Protein AF-A0A956D798-F1 (afdb_monomer)

Foldseek 3Di:
DQLPDAAPPPQADPVRHGDPPHLLQVAPLFWFQWQDPFAAPDPVQTRHHLHPDGWRSRNIGRCQVVQVVVCVVVVHDDDHTPDPQQVDFDWAKAWDDDPPDIAIETEFAAAEDPVLLQVLLVLAPDHSVRYHYHYNGRHYQFYQDALVRQGNGDDRRRRHGHHRCVNVVRSVVSRVNNVVNPDPDDDDCVVPPDPPDPDDPPPPD

Mean predicted aligned error: 6.75 Å

Sequence (205 aa):
MDGTTFADNVVYDEDGQIASPIDEFNAPYGAALCGEDGNALFPRSQIAGTWNQDHAYASCSRVESAADILGELIVLPFEPMPSCATTRTVVSALRLGLGEEDFVFVALPGEVNTTIADLVRAGSPLPYGQTVVLGYAQGHVGYLLTVEDWLAKGYEPSINVWGPLEGERIAEQALEVARLAVTDEREDGEVGGSDRYVPRELDDS

Solvent-accessible surface area (backbone atoms only — not comparable to full-atom values): 11312 Å² total; per-residue (Å²): 105,83,59,70,64,61,22,86,83,62,65,52,44,98,87,70,45,76,31,80,82,61,43,58,68,32,38,66,49,21,30,25,55,16,15,46,84,43,49,19,89,46,77,88,14,43,42,54,61,27,64,87,39,96,50,26,49,11,4,18,18,27,37,60,52,43,43,56,55,46,21,69,74,71,73,45,91,66,73,72,61,56,38,73,76,76,79,52,85,45,64,43,43,46,58,47,77,62,88,95,44,68,31,40,39,37,28,36,30,17,48,65,36,70,68,42,47,49,50,48,23,72,66,40,90,48,59,55,94,32,41,44,73,37,52,64,27,88,39,73,55,38,47,27,35,38,49,66,56,29,56,67,31,43,72,60,37,22,54,22,44,72,53,44,61,44,28,48,55,51,46,53,53,24,42,54,43,35,51,52,41,68,46,91,66,81,76,60,64,81,77,72,46,72,89,77,75,82,75,73,81,76,76,94,122

Secondary structure (DSSP, 8-state):
--S-SPP-S--B-TTSSBPSS--TT--TT-EES-SSSSS-SSGGGBPTT-TT-SSGGGS-EEHHHHHHHHHHHHT-PPPSSSPHHHH----EEEEEEETTEEEEEEE-SSEE-HHHHHHHHHHSSS-GGGEEEESS-S---SEE--HHHHHT-SSGGGG-SS-TTHHHHHHHHHHHHHHHHTSS----TTTSS------------

pLDDT: mean 88.96, std 11.96, range [45.59, 98.5]

Radius of gyration: 19.47 Å; Cα contacts (8 Å, |Δi|>4): 409; chains: 1; bounding box: 45×44×55 Å

Nearest PDB structures (foldseek):
  4wgk-assembly1_A  TM=7.319E-01  e=1.342E-03  Homo sapiens
  2zws-assembly1_A  TM=7.421E-01  e=2.534E-03  Pseudomonas aeruginosa
  4wgk-assembly2_B  TM=7.314E-01  e=4.784E-03  Homo sapiens
  6iqq-assembly1_D  TM=4.413E-01  e=7.136E+00  Escherichia coli K-12

Structure (mmCIF, N/CA/C/O backbone):
data_AF-A0A956D798-F1
#
_entry.id   AF-A0A956D798-F1
#
loop_
_atom_site.group_PDB
_atom_site.id
_atom_site.type_symbol
_atom_site.label_atom_id
_atom_site.label_alt_id
_atom_site.label_comp_id
_atom_site.label_asym_id
_atom_site.label_entity_id
_atom_site.label_seq_id
_atom_site.pdbx_PDB_ins_code
_atom_site.Cartn_x
_atom_site.Cartn_y
_atom_site.Cartn_z
_atom_site.occupancy
_atom_site.B_iso_or_equiv
_atom_site.auth_seq_id
_a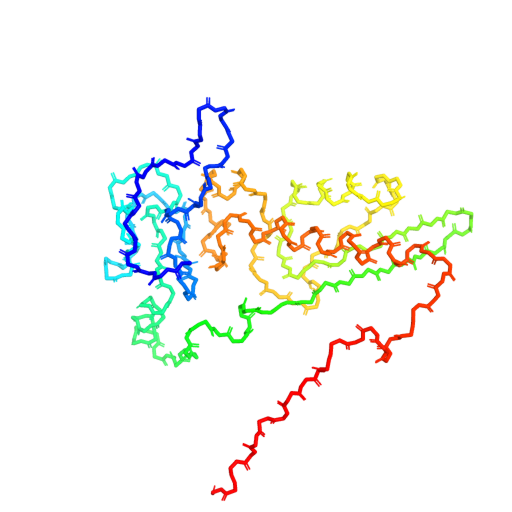tom_site.auth_comp_id
_atom_site.auth_asym_id
_atom_site.auth_atom_id
_atom_site.pdbx_PDB_model_num
ATOM 1 N N . MET A 1 1 ? -0.219 -12.065 -12.598 1.00 77.31 1 MET A N 1
ATOM 2 C CA . MET A 1 1 ? 0.984 -11.502 -13.238 1.00 77.31 1 MET A CA 1
ATOM 3 C C . MET A 1 1 ? 1.786 -12.656 -13.804 1.00 77.31 1 MET A C 1
ATOM 5 O O . MET A 1 1 ? 2.052 -13.601 -13.071 1.00 77.31 1 MET A O 1
ATOM 9 N N . ASP A 1 2 ? 2.080 -12.632 -15.097 1.00 84.62 2 ASP A N 1
ATOM 10 C CA . ASP A 1 2 ? 2.874 -13.653 -15.799 1.00 84.62 2 ASP A CA 1
ATOM 11 C C . ASP A 1 2 ? 4.296 -13.154 -16.133 1.00 84.62 2 ASP A C 1
ATOM 13 O O . ASP A 1 2 ? 5.143 -13.937 -16.554 1.00 84.62 2 ASP A O 1
ATOM 17 N N . GLY A 1 3 ? 4.568 -11.856 -15.939 1.00 83.06 3 GLY A N 1
ATOM 18 C CA . GLY A 1 3 ? 5.835 -11.204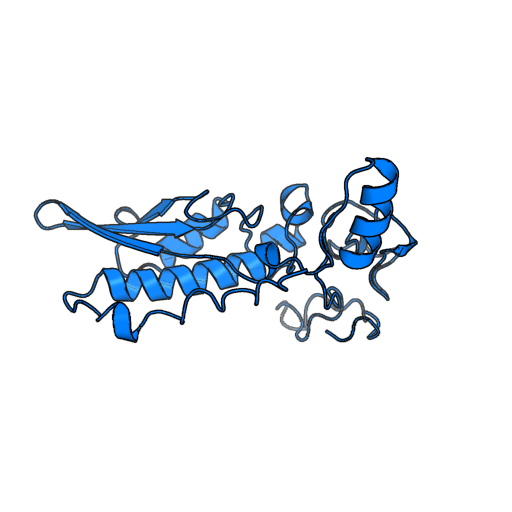 -16.279 1.00 83.06 3 GLY A CA 1
ATOM 19 C C . GLY A 1 3 ? 6.089 -11.037 -17.781 1.00 83.06 3 GLY A C 1
ATOM 20 O O . GLY A 1 3 ? 7.180 -10.610 -18.163 1.00 83.06 3 GLY A O 1
ATOM 21 N N . THR A 1 4 ? 5.119 -11.392 -18.631 1.00 82.00 4 THR A N 1
ATOM 22 C CA . THR A 1 4 ? 5.231 -11.375 -20.099 1.00 82.00 4 THR A CA 1
ATOM 23 C C . THR A 1 4 ? 4.136 -10.582 -20.801 1.00 82.00 4 THR A C 1
ATOM 25 O O . THR A 1 4 ? 4.363 -10.103 -21.911 1.00 82.00 4 THR A O 1
ATOM 28 N N . THR A 1 5 ? 2.967 -10.433 -20.175 1.00 89.50 5 THR A N 1
ATOM 29 C CA . THR A 1 5 ? 1.912 -9.515 -20.611 1.00 89.50 5 THR A CA 1
ATOM 30 C C . THR A 1 5 ? 2.471 -8.097 -20.677 1.00 89.50 5 THR A C 1
ATOM 32 O O . THR A 1 5 ? 3.204 -7.658 -19.788 1.00 89.50 5 THR A O 1
ATOM 35 N N . PHE A 1 6 ? 2.165 -7.435 -21.784 1.00 93.31 6 PHE A N 1
ATOM 36 C CA . PHE A 1 6 ? 2.667 -6.120 -22.133 1.00 93.31 6 PHE A CA 1
ATOM 37 C C . PHE A 1 6 ? 1.666 -5.061 -21.689 1.00 93.31 6 PHE A C 1
ATOM 39 O O . PHE A 1 6 ? 0.494 -5.219 -22.015 1.00 93.31 6 PHE A O 1
ATOM 46 N N . ALA A 1 7 ? 2.134 -4.018 -21.005 1.00 93.06 7 ALA A N 1
ATOM 47 C CA . ALA A 1 7 ? 1.266 -2.955 -20.514 1.00 93.06 7 ALA A CA 1
ATOM 48 C C . ALA A 1 7 ? 0.555 -2.206 -21.653 1.00 93.06 7 ALA A C 1
ATOM 50 O O . ALA A 1 7 ? 1.186 -1.851 -22.660 1.00 93.06 7 ALA A O 1
ATOM 51 N N . ASP A 1 8 ? -0.741 -1.948 -21.495 1.00 91.50 8 ASP A N 1
ATOM 52 C CA . ASP A 1 8 ? -1.557 -1.228 -22.477 1.00 91.50 8 ASP A CA 1
ATOM 53 C C . ASP A 1 8 ? -1.568 0.30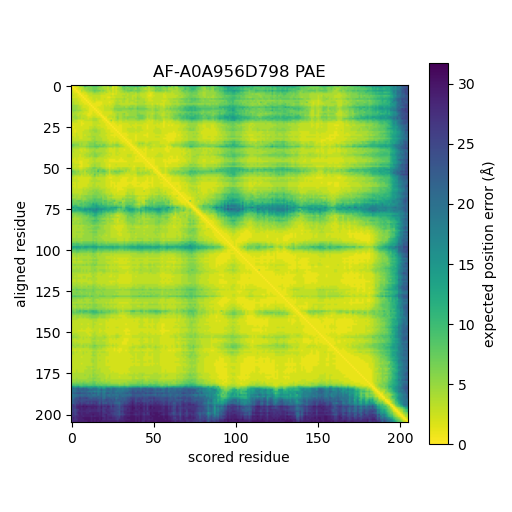2 -22.269 1.00 91.50 8 ASP A C 1
ATOM 55 O O . ASP A 1 8 ? -1.911 1.047 -23.195 1.00 91.50 8 ASP A O 1
ATOM 59 N N . ASN A 1 9 ? -1.026 0.768 -21.138 1.00 88.88 9 ASN A N 1
ATOM 60 C CA . ASN A 1 9 ? -0.956 2.164 -20.681 1.00 88.88 9 ASN A CA 1
ATOM 61 C C . ASN A 1 9 ? -2.310 2.744 -20.248 1.00 88.88 9 ASN A C 1
ATOM 63 O O . ASN A 1 9 ? -2.502 3.967 -20.277 1.00 88.88 9 ASN A O 1
ATOM 67 N N . VAL A 1 10 ? -3.254 1.891 -19.869 1.00 90.44 10 VAL A N 1
ATOM 68 C CA . VAL A 1 10 ? -4.545 2.262 -19.305 1.00 90.44 10 VAL A CA 1
ATOM 69 C C . VAL A 1 10 ? -4.493 2.104 -17.785 1.00 90.44 10 VAL A C 1
ATOM 71 O O . VAL A 1 10 ? -4.918 1.108 -17.221 1.00 90.44 10 VAL A O 1
ATOM 74 N N . VAL A 1 11 ? -4.058 3.162 -17.095 1.00 89.12 11 VAL A N 1
ATOM 75 C CA . VAL A 1 11 ? -4.034 3.187 -15.618 1.00 89.12 11 VAL A CA 1
ATOM 76 C C . VAL A 1 11 ? -5.426 3.420 -15.020 1.00 89.12 11 VAL A C 1
ATOM 78 O O . VAL A 1 11 ? -5.739 2.905 -13.947 1.00 89.12 11 VAL A O 1
ATOM 81 N N . TYR A 1 12 ? -6.260 4.204 -15.708 1.00 90.69 12 TYR A N 1
ATOM 82 C CA . TYR A 1 12 ? -7.616 4.539 -15.279 1.00 90.69 12 TYR A CA 1
ATOM 83 C C . TYR A 1 12 ? -8.634 4.154 -16.352 1.00 90.69 12 TYR A C 1
ATOM 85 O O . TYR A 1 12 ? -8.380 4.347 -17.544 1.00 90.69 12 TYR A O 1
ATOM 93 N N . ASP A 1 13 ? -9.787 3.642 -15.928 1.00 90.75 13 ASP A N 1
ATOM 94 C CA . ASP A 1 13 ? -10.916 3.344 -16.806 1.00 90.75 13 ASP A CA 1
ATOM 95 C C . ASP A 1 13 ? -11.723 4.604 -17.188 1.00 90.75 13 ASP A C 1
ATOM 97 O O . ASP A 1 13 ? -11.401 5.733 -16.807 1.00 90.75 13 ASP A O 1
ATOM 101 N N . GLU A 1 14 ? -12.785 4.420 -17.980 1.00 92.88 14 GLU A N 1
ATOM 102 C CA . GLU A 1 14 ? -13.644 5.518 -18.451 1.00 92.88 14 GLU A CA 1
ATOM 103 C C . GLU A 1 14 ? -14.382 6.251 -17.311 1.00 92.88 14 GLU A C 1
ATOM 105 O O . GLU A 1 14 ? -14.764 7.412 -17.479 1.00 92.88 14 GLU A O 1
ATOM 110 N N . ASP A 1 15 ? -14.543 5.603 -16.153 1.00 92.69 15 ASP A N 1
ATOM 111 C CA . ASP A 1 15 ? -15.185 6.147 -14.953 1.00 92.69 15 ASP A CA 1
ATOM 112 C C . ASP A 1 15 ? -14.170 6.810 -13.994 1.00 92.69 15 ASP A C 1
ATOM 114 O O . ASP A 1 15 ? -14.545 7.343 -12.942 1.00 92.69 15 ASP A O 1
ATOM 118 N N . GLY A 1 16 ? -12.882 6.817 -14.354 1.00 87.38 16 GLY A N 1
ATOM 119 C CA . GLY A 1 16 ? -11.792 7.387 -13.563 1.00 87.38 16 GLY A CA 1
ATOM 120 C C . GLY A 1 16 ? -11.366 6.521 -12.376 1.00 87.38 16 GLY A C 1
ATOM 121 O O . GLY A 1 16 ? -10.695 7.026 -11.476 1.00 87.38 16 GLY A O 1
ATOM 122 N N . GLN A 1 17 ? -11.763 5.248 -12.341 1.00 87.50 17 GLN A N 1
ATOM 123 C CA . GLN A 1 17 ? -11.271 4.271 -11.371 1.00 87.50 17 GLN A CA 1
ATOM 124 C C . GLN A 1 17 ? -9.996 3.609 -11.889 1.00 87.50 17 GLN A C 1
ATOM 126 O O . GLN A 1 17 ? -9.704 3.656 -13.080 1.00 87.50 17 GLN A O 1
ATOM 131 N N . ILE A 1 18 ? -9.220 2.991 -10.998 1.00 85.94 18 ILE A N 1
ATOM 132 C CA . ILE A 1 18 ? -8.030 2.230 -11.396 1.00 85.94 18 ILE A CA 1
ATOM 133 C C . ILE A 1 18 ? -8.468 1.065 -12.285 1.00 85.94 18 ILE A C 1
ATOM 135 O O . ILE A 1 18 ? -9.322 0.264 -11.891 1.00 85.94 18 ILE A O 1
ATOM 139 N N . ALA A 1 19 ? -7.867 0.961 -13.467 1.00 88.00 19 ALA A N 1
ATOM 140 C CA . ALA A 1 19 ? -8.162 -0.117 -14.394 1.00 88.00 19 ALA A CA 1
ATOM 141 C C . ALA A 1 19 ? -7.764 -1.473 -1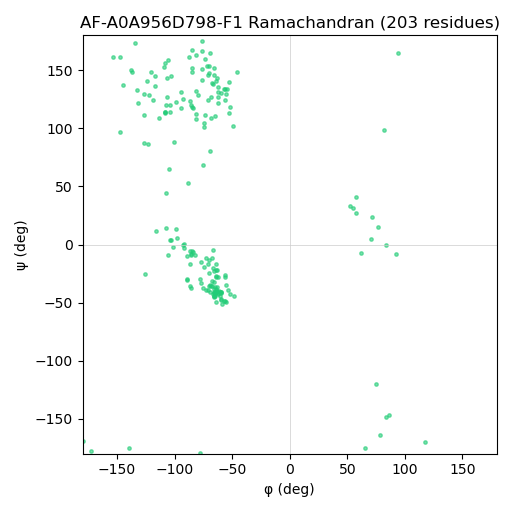3.792 1.00 88.00 19 ALA A C 1
ATOM 143 O O . ALA A 1 19 ? -6.742 -1.614 -13.119 1.00 88.00 19 ALA A O 1
ATOM 144 N N . SER A 1 20 ? -8.591 -2.493 -14.023 1.00 83.25 20 SER A N 1
ATOM 145 C CA . SER A 1 20 ? -8.344 -3.847 -13.531 1.00 83.25 20 SER A CA 1
ATOM 146 C C . SER A 1 20 ? -8.545 -4.875 -14.647 1.00 83.25 20 SER A C 1
ATOM 148 O O . SER A 1 20 ? -9.579 -4.839 -15.322 1.00 83.25 20 SER A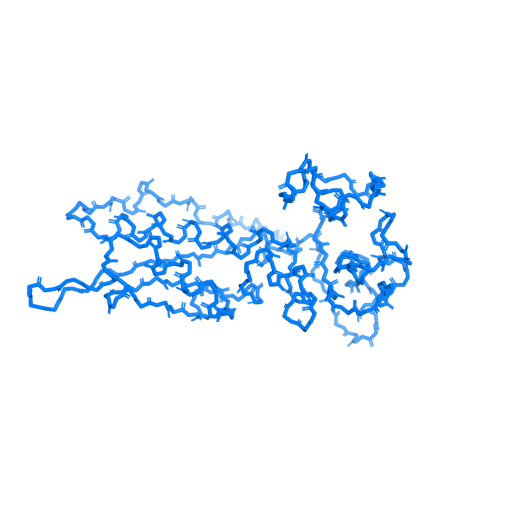 O 1
ATOM 150 N N . PRO A 1 21 ? -7.613 -5.832 -14.826 1.00 84.81 21 PRO A N 1
ATOM 151 C CA . PRO A 1 21 ? -6.356 -5.985 -14.082 1.00 84.81 21 PRO A CA 1
ATOM 152 C C . PRO A 1 21 ? -5.326 -4.893 -14.425 1.00 84.81 21 PRO A C 1
ATOM 154 O O . PRO A 1 21 ? -5.240 -4.490 -15.575 1.00 84.81 21 PRO A O 1
ATOM 157 N N . ILE A 1 22 ? -4.522 -4.473 -13.438 1.00 88.19 22 ILE A N 1
ATOM 158 C CA . ILE A 1 22 ? -3.414 -3.518 -13.631 1.00 88.19 22 ILE A CA 1
ATOM 159 C C . ILE A 1 22 ? -2.267 -4.248 -14.336 1.00 88.19 22 ILE A C 1
ATOM 161 O O . ILE A 1 22 ? -1.533 -5.020 -13.703 1.00 88.19 22 ILE A O 1
ATOM 165 N N . ASP A 1 23 ? -2.123 -4.054 -15.643 1.00 89.88 23 ASP A N 1
ATOM 166 C CA . ASP A 1 23 ? -1.069 -4.698 -16.426 1.00 89.88 23 ASP A CA 1
ATOM 167 C C . ASP A 1 23 ? 0.252 -3.903 -16.410 1.00 89.88 23 ASP A C 1
ATOM 169 O O . ASP A 1 23 ? 1.325 -4.487 -16.602 1.00 89.88 23 ASP A O 1
ATOM 173 N N . GLU A 1 24 ? 0.216 -2.625 -16.020 1.00 92.62 24 GLU A N 1
ATOM 174 C CA . GLU A 1 24 ? 1.394 -1.775 -15.827 1.00 92.62 24 GLU A CA 1
ATOM 175 C C . GLU A 1 24 ? 2.279 -2.246 -14.670 1.00 92.62 24 GLU A C 1
ATOM 177 O O . GLU A 1 24 ? 3.481 -1.975 -14.648 1.00 92.62 24 GLU A O 1
ATOM 182 N N . PHE A 1 25 ? 1.713 -2.998 -13.723 1.00 93.81 25 PHE A N 1
ATOM 183 C CA . PHE A 1 25 ? 2.450 -3.664 -12.651 1.00 93.81 25 PHE A CA 1
ATOM 184 C C . PHE A 1 25 ? 2.517 -5.179 -12.875 1.00 93.81 25 PHE A C 1
ATOM 186 O O . PHE A 1 25 ? 2.321 -5.970 -11.955 1.00 93.81 25 PHE A O 1
ATOM 193 N N . ASN A 1 26 ? 2.800 -5.636 -14.097 1.00 93.12 26 ASN A N 1
ATOM 194 C CA . ASN A 1 26 ? 2.991 -7.062 -14.369 1.00 93.12 26 ASN A CA 1
ATOM 195 C C . ASN A 1 26 ? 4.353 -7.591 -13.862 1.00 93.12 26 ASN A C 1
ATOM 197 O O . ASN A 1 26 ? 5.239 -7.955 -14.640 1.00 93.12 26 ASN A O 1
ATOM 201 N N . ALA A 1 27 ? 4.517 -7.644 -12.540 1.00 93.75 27 ALA A N 1
ATOM 202 C CA . ALA A 1 27 ? 5.751 -8.013 -11.855 1.00 93.75 27 ALA A CA 1
ATOM 203 C C . ALA A 1 27 ? 5.520 -9.214 -10.909 1.00 93.75 27 ALA A C 1
ATOM 205 O O . ALA A 1 27 ? 5.248 -9.028 -9.724 1.00 93.75 27 ALA A O 1
ATOM 206 N N . PRO A 1 28 ? 5.622 -10.470 -11.394 1.00 91.81 28 PRO A N 1
ATOM 207 C CA . PRO A 1 28 ? 5.260 -11.659 -10.608 1.00 91.81 28 PRO A CA 1
ATOM 208 C C . PRO A 1 28 ? 6.124 -11.883 -9.358 1.00 91.81 28 PRO A C 1
ATOM 210 O O . PRO A 1 28 ? 5.684 -12.553 -8.428 1.00 91.81 28 PRO A O 1
ATOM 213 N N . TYR A 1 29 ? 7.333 -11.321 -9.333 1.00 93.25 29 TYR A N 1
ATOM 214 C CA . TYR A 1 29 ? 8.263 -11.384 -8.203 1.00 93.25 29 TYR A CA 1
ATOM 215 C C . TYR A 1 29 ? 8.309 -10.066 -7.405 1.00 93.25 29 TYR A C 1
ATOM 217 O O . TYR A 1 29 ? 9.090 -9.958 -6.461 1.00 93.25 29 TYR A O 1
ATOM 225 N N . GLY A 1 30 ? 7.472 -9.089 -7.771 1.00 94.12 30 GLY A N 1
ATOM 226 C CA . GLY A 1 30 ? 7.489 -7.720 -7.263 1.00 94.12 30 GLY A CA 1
ATOM 227 C C . GLY A 1 30 ? 8.307 -6.757 -8.129 1.00 94.12 30 GLY A C 1
ATOM 228 O O . GLY A 1 30 ? 9.111 -7.152 -8.981 1.00 94.12 30 GLY A O 1
ATOM 229 N N . ALA A 1 31 ? 8.108 -5.466 -7.908 1.00 95.06 31 ALA A N 1
ATOM 230 C CA . ALA A 1 31 ? 8.896 -4.394 -8.508 1.00 95.06 31 ALA A CA 1
ATOM 231 C C . ALA A 1 31 ? 9.205 -3.334 -7.450 1.00 95.06 31 ALA A C 1
ATOM 233 O O . ALA A 1 31 ? 8.428 -3.146 -6.529 1.00 95.06 31 ALA A O 1
ATOM 234 N N . ALA A 1 32 ? 10.350 -2.671 -7.573 1.00 93.94 32 ALA A N 1
ATOM 235 C CA . ALA A 1 32 ? 10.804 -1.612 -6.677 1.00 93.94 32 ALA A CA 1
ATOM 236 C C . ALA A 1 32 ? 11.462 -0.495 -7.496 1.00 93.94 32 ALA A C 1
ATOM 238 O O . ALA A 1 32 ? 11.487 -0.552 -8.726 1.00 93.94 32 ALA A O 1
ATOM 239 N N . LEU A 1 33 ? 12.019 0.514 -6.830 1.00 94.31 33 LEU A N 1
ATOM 240 C CA . LEU A 1 33 ? 12.605 1.705 -7.456 1.00 94.31 33 LEU A CA 1
ATOM 241 C C . LEU A 1 33 ? 11.596 2.461 -8.343 1.00 94.31 33 LEU A C 1
ATOM 243 O O . LEU A 1 33 ? 11.975 3.113 -9.309 1.00 94.31 33 LEU A O 1
ATOM 247 N N . CYS A 1 34 ? 10.310 2.330 -8.018 1.00 95.25 34 CYS A N 1
ATOM 248 C CA . CYS A 1 34 ? 9.200 3.032 -8.649 1.00 95.25 34 CYS A CA 1
ATOM 249 C C . CYS A 1 34 ? 9.120 4.495 -8.186 1.00 95.25 34 CYS A C 1
ATOM 251 O O . CYS A 1 34 ? 9.712 4.869 -7.177 1.00 95.25 34 CYS A O 1
ATOM 253 N N . GLY A 1 35 ? 8.326 5.305 -8.888 1.00 92.31 35 GLY A N 1
ATOM 254 C CA . GLY A 1 35 ? 8.005 6.674 -8.469 1.00 92.31 35 GLY A CA 1
ATOM 255 C C . GLY A 1 35 ? 9.031 7.740 -8.849 1.00 92.31 35 GLY A C 1
ATOM 256 O O . GLY A 1 35 ? 8.798 8.916 -8.595 1.00 92.31 35 GLY A O 1
ATOM 257 N N . GLU A 1 36 ? 10.120 7.374 -9.515 1.00 91.69 36 GLU A N 1
ATOM 258 C CA . GLU A 1 36 ? 10.980 8.342 -10.201 1.00 91.69 36 GLU A CA 1
ATOM 259 C C . GLU A 1 36 ? 10.397 8.714 -11.573 1.00 91.69 36 GLU A C 1
ATOM 261 O O . GLU A 1 36 ? 9.550 8.001 -12.127 1.00 91.69 36 GLU A O 1
ATOM 266 N N . ASP A 1 37 ? 10.868 9.821 -12.145 1.00 90.56 37 ASP A N 1
ATOM 267 C CA . ASP A 1 37 ? 10.527 10.192 -13.516 1.00 90.56 37 ASP A CA 1
ATOM 268 C C . ASP A 1 37 ? 11.303 9.357 -14.543 1.00 90.56 37 ASP A C 1
ATOM 270 O O . ASP A 1 37 ? 12.501 9.097 -14.414 1.00 90.56 37 ASP A O 1
ATOM 274 N N . GLY A 1 38 ? 10.624 9.004 -15.635 1.00 90.88 38 GLY A N 1
ATOM 275 C CA . GLY A 1 38 ? 11.223 8.278 -16.748 1.00 90.88 38 GLY A CA 1
ATOM 276 C C . GLY A 1 38 ? 11.276 6.765 -16.537 1.00 90.88 38 GLY A C 1
ATOM 277 O O . GLY A 1 38 ? 10.376 6.170 -15.955 1.00 90.88 38 GLY A O 1
ATOM 278 N N . ASN A 1 39 ? 12.305 6.140 -17.109 1.00 94.81 39 ASN A N 1
ATOM 279 C CA . ASN A 1 39 ? 12.433 4.684 -17.192 1.00 94.81 39 ASN A CA 1
ATOM 280 C C . ASN A 1 39 ? 13.062 4.081 -15.933 1.00 94.81 39 ASN A C 1
ATOM 282 O O . ASN A 1 39 ? 13.674 4.779 -15.125 1.00 94.81 39 ASN A O 1
ATOM 286 N N . ALA A 1 40 ? 12.978 2.758 -15.822 1.00 94.44 40 ALA A N 1
ATOM 287 C CA . ALA A 1 40 ? 13.626 1.992 -14.772 1.00 94.44 40 ALA A CA 1
ATOM 288 C C . ALA A 1 40 ? 15.126 2.297 -14.669 1.00 94.44 40 ALA A C 1
ATOM 290 O O . ALA A 1 40 ? 15.829 2.390 -15.682 1.00 94.44 40 ALA A O 1
ATOM 291 N N . LEU A 1 41 ? 15.627 2.374 -13.429 1.00 92.62 41 LEU A N 1
ATOM 292 C CA . LEU A 1 41 ? 17.039 2.650 -13.138 1.00 92.62 41 LEU A CA 1
ATOM 293 C C . LEU A 1 41 ? 17.975 1.684 -13.876 1.00 92.62 41 LEU A C 1
ATOM 295 O O . LEU A 1 41 ? 19.018 2.089 -14.396 1.00 92.62 41 LEU A O 1
ATOM 299 N N . PHE A 1 42 ? 17.589 0.408 -13.953 1.00 92.62 42 PHE A N 1
ATOM 300 C CA . PHE A 1 42 ? 18.282 -0.587 -14.757 1.00 92.62 42 PHE A CA 1
ATOM 301 C C . PHE A 1 42 ? 17.424 -0.956 -15.974 1.00 92.62 42 PHE A C 1
ATOM 303 O O . PHE A 1 42 ? 16.402 -1.621 -15.825 1.00 92.62 42 PHE A O 1
ATOM 310 N N . PRO A 1 43 ? 17.850 -0.635 -17.211 1.00 92.44 43 PRO A N 1
ATOM 311 C CA . PRO A 1 43 ? 17.053 -0.930 -18.405 1.00 92.44 43 PRO A CA 1
ATOM 312 C C . PRO A 1 43 ? 16.676 -2.411 -18.576 1.00 92.44 43 PRO A C 1
ATOM 314 O O . PRO A 1 43 ? 15.671 -2.727 -19.203 1.00 92.44 43 PRO A O 1
ATOM 317 N N . ARG A 1 44 ? 17.471 -3.335 -18.017 1.00 92.25 44 ARG A N 1
ATOM 318 C CA . ARG A 1 44 ? 17.183 -4.780 -18.043 1.00 92.25 44 ARG A CA 1
ATOM 319 C C . ARG A 1 44 ? 16.066 -5.210 -17.088 1.00 92.25 44 ARG A C 1
ATOM 321 O O . ARG A 1 44 ? 15.520 -6.286 -17.292 1.00 92.25 44 ARG A O 1
ATOM 328 N N . SER A 1 45 ? 15.740 -4.408 -16.076 1.00 94.19 45 SER A N 1
ATOM 329 C CA . SER A 1 45 ? 14.656 -4.679 -15.126 1.00 94.19 45 SER A CA 1
ATOM 330 C C . SER A 1 45 ? 13.361 -3.940 -15.464 1.00 94.19 45 SER A C 1
ATOM 332 O O . SER A 1 45 ? 12.422 -3.999 -14.676 1.00 94.19 45 SER A O 1
ATOM 334 N N . GLN A 1 46 ? 13.294 -3.241 -16.600 1.00 95.06 46 GLN A N 1
ATOM 335 C CA . GLN A 1 46 ? 12.094 -2.529 -17.043 1.00 95.06 46 GLN A CA 1
ATOM 336 C C . GLN A 1 46 ? 10.891 -3.483 -17.141 1.00 95.06 46 GLN A C 1
ATOM 338 O O . GLN A 1 46 ? 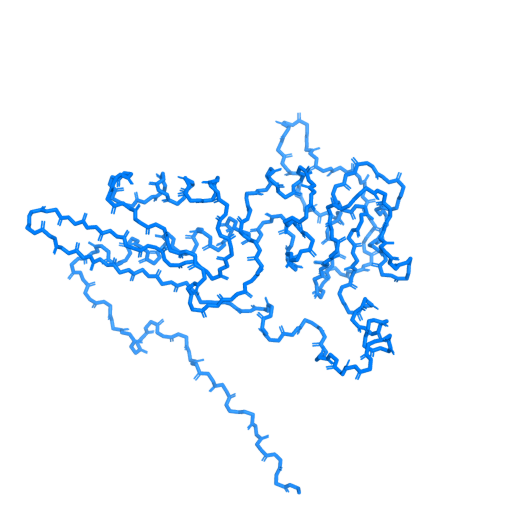10.998 -4.569 -17.720 1.00 95.06 46 GLN A O 1
ATOM 343 N N . ILE A 1 47 ? 9.735 -3.071 -16.611 1.00 94.94 47 ILE A N 1
ATOM 344 C CA . ILE A 1 47 ? 8.472 -3.792 -16.826 1.00 94.94 47 ILE A CA 1
ATOM 345 C C . ILE A 1 47 ? 8.074 -3.685 -18.307 1.00 94.94 47 ILE A C 1
ATOM 347 O O . ILE A 1 47 ? 8.225 -2.642 -18.948 1.00 94.94 47 ILE A O 1
ATOM 351 N N . ALA A 1 48 ? 7.600 -4.789 -18.887 1.00 93.38 48 ALA A N 1
ATOM 352 C CA . ALA A 1 48 ? 7.258 -4.841 -20.303 1.00 93.38 48 ALA A CA 1
ATOM 353 C C . ALA A 1 48 ? 6.118 -3.861 -20.636 1.00 93.38 48 ALA A C 1
ATOM 355 O O . ALA A 1 48 ? 5.023 -3.967 -20.097 1.00 93.38 48 ALA A O 1
ATOM 356 N N . GLY A 1 49 ? 6.380 -2.928 -21.552 1.00 91.94 49 GLY A N 1
ATOM 357 C CA . GLY A 1 49 ? 5.399 -1.955 -22.037 1.00 91.94 49 GLY A CA 1
ATOM 358 C C . GLY A 1 49 ? 5.358 -0.626 -21.292 1.00 91.94 49 GLY A C 1
ATOM 359 O O . GLY A 1 49 ? 4.746 0.305 -21.798 1.00 91.94 49 GLY A O 1
ATOM 360 N N . THR A 1 50 ? 6.075 -0.475 -20.174 1.00 93.75 50 THR A N 1
ATOM 361 C CA . THR A 1 50 ? 5.999 0.752 -19.357 1.00 93.75 50 THR A CA 1
ATOM 362 C C . THR A 1 50 ? 7.046 1.815 -19.705 1.00 93.75 50 THR A C 1
ATOM 364 O O . THR A 1 50 ? 7.084 2.877 -19.088 1.00 93.75 50 THR A O 1
ATOM 367 N N . TRP A 1 51 ? 7.918 1.561 -20.685 1.00 90.81 51 TRP A N 1
ATOM 368 C CA . TRP A 1 51 ? 8.988 2.494 -21.045 1.00 90.81 51 TRP A CA 1
ATOM 369 C C . TRP A 1 51 ? 8.460 3.760 -21.730 1.00 90.81 51 TRP A C 1
ATOM 371 O O . TRP A 1 51 ? 7.539 3.719 -22.542 1.00 90.81 51 TRP A O 1
ATOM 381 N N . ASN A 1 52 ? 9.146 4.878 -21.501 1.00 88.81 52 ASN A N 1
ATOM 382 C CA . ASN A 1 52 ? 8.864 6.196 -22.072 1.00 88.81 52 ASN A CA 1
ATOM 383 C C . ASN A 1 52 ? 7.426 6.680 -21.816 1.00 88.81 52 ASN A C 1
ATOM 385 O O . ASN A 1 52 ? 6.874 7.405 -22.644 1.00 88.81 52 ASN A O 1
ATOM 389 N N . GLN A 1 53 ? 6.848 6.288 -20.681 1.00 88.19 53 GLN A N 1
ATOM 390 C CA . GLN A 1 53 ? 5.530 6.727 -20.233 1.00 88.19 53 GLN A CA 1
ATOM 391 C C . GLN A 1 53 ? 5.642 7.737 -19.090 1.00 88.19 53 GLN A C 1
ATOM 393 O O . GLN A 1 53 ? 6.651 7.787 -18.385 1.00 88.19 53 GLN A O 1
ATOM 398 N N . ASP A 1 54 ? 4.588 8.528 -18.893 1.00 87.31 54 ASP A N 1
ATOM 399 C CA . ASP A 1 54 ? 4.499 9.513 -17.812 1.00 87.31 54 ASP A CA 1
ATOM 400 C C . ASP A 1 54 ? 3.563 9.034 -16.691 1.00 87.31 54 ASP A C 1
ATOM 402 O O . ASP A 1 54 ? 2.496 9.592 -16.450 1.00 87.31 54 ASP A O 1
ATOM 406 N N . HIS A 1 55 ? 3.951 7.949 -16.020 1.00 89.69 55 HIS A N 1
ATOM 407 C CA . HIS A 1 55 ? 3.236 7.396 -14.866 1.00 89.69 55 HIS A CA 1
ATOM 408 C C . HIS A 1 55 ? 4.188 6.624 -13.940 1.00 89.69 55 HIS A C 1
ATOM 410 O O . HIS A 1 55 ? 5.263 6.199 -14.367 1.00 89.69 55 HIS A O 1
ATOM 416 N N . ALA A 1 56 ? 3.788 6.394 -12.684 1.00 91.31 56 ALA A N 1
ATOM 417 C CA . ALA A 1 56 ? 4.635 5.790 -11.643 1.00 91.31 56 ALA A CA 1
ATOM 418 C C . ALA A 1 56 ? 5.231 4.414 -12.009 1.00 91.31 56 ALA A C 1
ATOM 420 O O . ALA A 1 56 ? 6.329 4.082 -11.568 1.00 91.31 56 ALA A O 1
ATOM 421 N N . TYR A 1 57 ? 4.561 3.641 -12.872 1.00 94.12 57 TYR A N 1
ATOM 422 C CA . TYR A 1 57 ? 5.041 2.329 -13.325 1.00 94.12 57 TYR A CA 1
ATOM 423 C C . TYR A 1 57 ? 6.247 2.374 -14.278 1.00 94.12 57 TYR A C 1
ATOM 425 O O . TYR A 1 57 ? 6.904 1.353 -14.491 1.00 94.12 57 TYR A O 1
ATOM 433 N N . ALA A 1 58 ? 6.540 3.530 -14.885 1.00 94.62 58 ALA A N 1
ATOM 434 C CA . ALA A 1 58 ? 7.592 3.648 -15.894 1.00 94.62 58 ALA A CA 1
ATOM 435 C C . ALA A 1 58 ? 8.994 3.471 -15.291 1.00 94.62 58 ALA A C 1
ATOM 437 O O . ALA A 1 58 ? 9.861 2.848 -15.907 1.00 94.62 58 ALA A O 1
ATOM 438 N N . SER A 1 59 ? 9.192 3.938 -14.057 1.00 95.12 59 SER A N 1
ATOM 439 C CA . SER A 1 59 ? 10.451 3.817 -13.316 1.00 95.12 59 SER A CA 1
ATOM 440 C C . SER A 1 59 ? 10.590 2.503 -12.546 1.00 95.12 59 SER A C 1
ATOM 442 O O . SER A 1 59 ? 11.679 2.164 -12.080 1.00 95.12 59 SER A O 1
ATOM 444 N N . CYS A 1 60 ? 9.526 1.704 -12.461 1.00 96.25 60 CYS A N 1
ATOM 445 C CA . CYS A 1 60 ? 9.562 0.446 -11.734 1.00 96.25 60 CYS A CA 1
ATOM 446 C C . CYS A 1 60 ? 10.566 -0.551 -12.326 1.00 96.25 60 CYS A C 1
ATOM 448 O O . CYS A 1 60 ? 10.568 -0.874 -13.517 1.00 96.25 60 CYS A O 1
ATOM 450 N N . SER A 1 61 ? 11.385 -1.103 -11.439 1.00 95.81 61 SER A N 1
ATOM 451 C CA . SER A 1 61 ? 12.372 -2.135 -11.713 1.00 95.81 61 SER A CA 1
ATOM 452 C C . SER A 1 61 ? 11.911 -3.466 -11.128 1.00 95.81 61 SER A C 1
ATOM 454 O O . SER A 1 61 ? 11.753 -3.595 -9.915 1.00 95.81 61 SER A O 1
ATOM 456 N N . ARG A 1 62 ? 11.743 -4.481 -11.979 1.00 95.06 62 ARG A N 1
ATOM 457 C CA . ARG A 1 62 ? 11.519 -5.880 -11.580 1.00 95.06 62 ARG A CA 1
ATOM 458 C C . ARG A 1 62 ? 12.587 -6.327 -10.584 1.00 95.06 62 ARG A C 1
ATOM 460 O O . ARG A 1 62 ? 13.779 -6.310 -10.917 1.00 95.06 62 ARG A O 1
ATOM 467 N N . VAL A 1 63 ? 12.181 -6.700 -9.371 1.00 92.94 63 VAL A N 1
ATOM 468 C CA . VAL A 1 63 ? 13.123 -6.890 -8.257 1.00 92.94 63 VAL A CA 1
ATOM 469 C C . VAL A 1 63 ? 14.050 -8.082 -8.456 1.00 92.94 63 VAL A C 1
ATOM 471 O O . VAL A 1 63 ? 15.202 -8.013 -8.058 1.00 92.94 63 VAL A O 1
ATOM 474 N N . GLU A 1 64 ? 13.610 -9.140 -9.129 1.00 91.75 64 GLU A N 1
ATOM 475 C CA . GLU A 1 64 ? 14.430 -10.306 -9.460 1.00 91.75 64 GLU A CA 1
ATOM 476 C C . GLU A 1 64 ? 15.567 -9.964 -10.428 1.00 91.75 64 GLU A C 1
ATOM 478 O O . GLU A 1 64 ? 16.642 -10.537 -10.342 1.00 91.75 64 GLU A O 1
ATOM 483 N N . SER A 1 65 ? 15.359 -8.994 -11.322 1.00 91.25 65 SER A N 1
ATOM 484 C CA . SER A 1 65 ? 16.409 -8.532 -12.239 1.00 91.25 65 SER A CA 1
ATOM 485 C C . SER A 1 65 ? 17.272 -7.437 -11.611 1.00 91.25 65 SER A C 1
ATOM 487 O O . SER A 1 65 ? 18.473 -7.371 -11.861 1.00 91.25 65 SER A O 1
ATOM 489 N N . ALA A 1 66 ? 16.673 -6.563 -10.799 1.00 90.38 66 ALA A N 1
ATOM 490 C CA . ALA A 1 66 ? 17.383 -5.478 -10.130 1.00 90.38 66 ALA A CA 1
ATOM 491 C C . ALA A 1 66 ? 18.276 -5.983 -8.985 1.00 90.38 66 ALA A C 1
ATOM 493 O O . ALA A 1 66 ? 19.391 -5.489 -8.835 1.00 90.38 66 ALA A O 1
ATOM 494 N N . ALA A 1 67 ? 17.821 -6.971 -8.207 1.00 87.38 67 ALA A N 1
ATOM 495 C CA . ALA A 1 67 ? 18.575 -7.545 -7.093 1.00 87.38 67 ALA A CA 1
ATOM 496 C C . ALA A 1 67 ? 19.866 -8.226 -7.561 1.00 87.38 67 ALA A C 1
ATOM 498 O O . ALA A 1 67 ? 20.903 -8.029 -6.934 1.00 87.38 67 ALA A O 1
ATOM 499 N N . ASP A 1 68 ? 19.834 -8.938 -8.692 1.00 84.75 68 ASP A N 1
ATOM 500 C CA . ASP A 1 68 ? 21.031 -9.541 -9.291 1.00 84.75 68 ASP A CA 1
ATOM 501 C C . ASP A 1 68 ? 22.078 -8.469 -9.639 1.00 84.75 68 ASP A C 1
ATOM 503 O O . ASP A 1 68 ? 23.248 -8.578 -9.272 1.00 84.75 68 ASP A O 1
ATOM 507 N N . ILE A 1 69 ? 21.646 -7.378 -10.283 1.00 85.00 69 ILE A N 1
ATOM 508 C CA . ILE A 1 69 ? 22.525 -6.264 -10.671 1.00 85.00 69 ILE A CA 1
ATOM 509 C C . ILE A 1 69 ? 23.084 -5.549 -9.432 1.00 85.00 69 ILE A C 1
ATOM 511 O O . ILE A 1 69 ? 24.277 -5.242 -9.366 1.00 85.00 69 ILE A O 1
ATOM 515 N N . LEU A 1 70 ? 22.232 -5.274 -8.442 1.00 84.25 70 LEU A N 1
ATOM 516 C CA . LEU A 1 70 ? 22.635 -4.618 -7.200 1.00 84.25 70 LEU A CA 1
ATOM 517 C C . LEU A 1 70 ? 23.590 -5.492 -6.391 1.00 84.25 70 LEU A C 1
ATOM 519 O O . LEU A 1 70 ? 24.577 -4.972 -5.877 1.00 84.25 70 LEU A O 1
ATOM 523 N N . GLY A 1 71 ? 23.335 -6.797 -6.306 1.00 83.25 71 GLY A N 1
ATOM 524 C CA . GLY A 1 71 ? 24.175 -7.752 -5.588 1.00 83.25 71 GLY A CA 1
ATOM 525 C C . GLY A 1 71 ? 25.597 -7.801 -6.137 1.00 83.25 71 GLY A C 1
ATOM 526 O O . GLY A 1 71 ? 26.555 -7.790 -5.362 1.00 83.25 71 GLY A O 1
ATOM 527 N N . GLU A 1 72 ? 25.747 -7.752 -7.463 1.00 83.38 72 GLU A N 1
ATOM 528 C CA . GLU A 1 72 ? 27.054 -7.613 -8.114 1.00 83.38 72 GLU A CA 1
ATOM 529 C C . GLU A 1 72 ? 27.726 -6.268 -7.794 1.00 83.38 72 GLU A C 1
ATOM 531 O O . GLU A 1 72 ? 28.926 -6.228 -7.517 1.00 83.38 72 GLU A O 1
ATOM 536 N N . LEU A 1 73 ? 26.965 -5.167 -7.797 1.00 82.81 73 LEU A N 1
ATOM 537 C CA . LEU A 1 73 ? 27.492 -3.816 -7.578 1.00 82.81 73 LEU A CA 1
ATOM 538 C C . LEU A 1 73 ? 27.970 -3.582 -6.137 1.00 82.81 73 LEU A C 1
ATOM 540 O O . LEU A 1 73 ? 29.000 -2.937 -5.931 1.00 82.81 73 LEU A O 1
ATOM 544 N N . ILE A 1 74 ? 27.221 -4.073 -5.144 1.00 86.88 74 ILE A N 1
ATOM 545 C CA . ILE A 1 74 ? 27.489 -3.829 -3.715 1.00 86.88 74 ILE A CA 1
ATOM 546 C C . ILE A 1 74 ? 28.178 -5.006 -3.015 1.00 86.88 74 ILE A C 1
ATOM 548 O O . ILE A 1 74 ? 28.509 -4.902 -1.836 1.00 86.88 74 ILE A O 1
ATOM 552 N N . VAL A 1 75 ? 28.423 -6.105 -3.735 1.00 83.44 75 VAL A N 1
ATOM 553 C CA . VAL A 1 75 ? 29.107 -7.310 -3.237 1.00 83.44 75 VAL A CA 1
ATOM 554 C C . VAL A 1 75 ? 28.399 -7.905 -2.008 1.00 83.44 75 VAL A C 1
ATOM 556 O O . VAL A 1 75 ? 29.032 -8.339 -1.044 1.00 83.44 75 VAL A O 1
ATOM 559 N N . LEU A 1 76 ? 27.064 -7.923 -2.037 1.00 81.06 76 LEU A N 1
ATOM 560 C CA . LEU A 1 76 ? 26.226 -8.565 -1.022 1.00 81.06 76 LEU A CA 1
ATOM 561 C C . LEU A 1 76 ? 25.247 -9.528 -1.704 1.00 81.06 76 LEU A C 1
ATOM 563 O O . LEU A 1 76 ? 24.571 -9.123 -2.650 1.00 81.06 76 LEU A O 1
ATOM 567 N N . PRO A 1 77 ? 25.153 -10.791 -1.252 1.00 74.56 77 PRO A N 1
ATOM 568 C CA . PRO A 1 77 ? 24.192 -11.727 -1.811 1.00 74.56 77 PRO A CA 1
ATOM 569 C C . PRO A 1 77 ? 22.776 -11.333 -1.380 1.00 74.56 77 PRO A C 1
ATOM 571 O O . PRO A 1 77 ? 22.490 -11.243 -0.186 1.00 74.56 77 PRO A O 1
ATOM 574 N N . PHE A 1 78 ? 21.892 -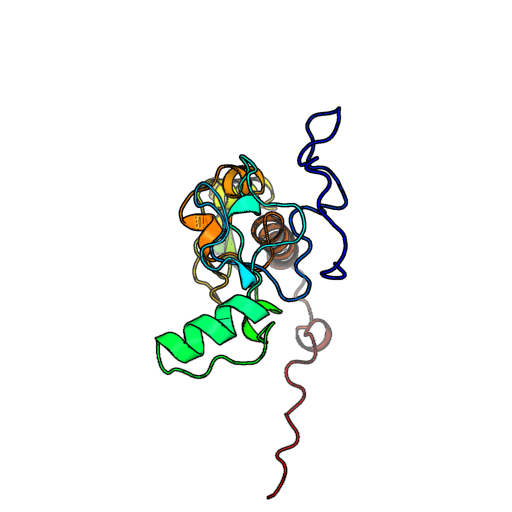11.131 -2.354 1.00 78.81 78 PHE A N 1
ATOM 575 C CA . PHE A 1 78 ? 20.455 -11.059 -2.111 1.00 78.81 78 PHE A CA 1
ATOM 576 C C . PHE A 1 78 ? 19.860 -12.470 -2.094 1.00 78.81 78 PHE A C 1
ATOM 578 O O . PHE A 1 78 ? 20.341 -13.376 -2.777 1.00 78.81 78 PHE A O 1
ATOM 585 N N . GLU A 1 79 ? 18.812 -12.666 -1.295 1.00 81.69 79 GLU A N 1
ATOM 586 C CA . GLU A 1 79 ? 17.999 -13.878 -1.384 1.00 81.69 79 GLU A CA 1
ATOM 587 C C . GLU A 1 79 ? 17.264 -13.923 -2.736 1.00 81.69 79 GLU A C 1
ATOM 589 O O . GLU A 1 79 ? 16.943 -12.866 -3.287 1.00 81.69 79 GLU A O 1
ATOM 594 N N . PRO A 1 80 ? 16.953 -15.120 -3.271 1.00 84.88 80 PRO A N 1
ATOM 595 C CA . PRO A 1 80 ? 16.105 -15.234 -4.450 1.00 84.88 80 PRO A CA 1
ATOM 596 C C . PRO A 1 80 ? 14.767 -14.521 -4.239 1.00 84.88 80 PRO A C 1
ATOM 598 O O . PRO A 1 80 ? 14.124 -14.693 -3.202 1.00 84.88 80 PRO A O 1
ATOM 601 N N . MET A 1 81 ? 14.345 -13.739 -5.232 1.00 86.19 81 MET A N 1
ATOM 602 C CA . MET A 1 81 ? 13.086 -13.000 -5.168 1.00 86.19 81 MET A CA 1
ATOM 603 C C . MET A 1 81 ? 11.880 -13.869 -5.604 1.00 86.19 81 MET A C 1
ATOM 605 O O . MET A 1 81 ? 12.069 -14.768 -6.427 1.00 86.19 81 MET A O 1
ATOM 609 N N . PRO A 1 82 ? 10.654 -13.600 -5.092 1.00 88.06 82 PRO A N 1
ATOM 610 C CA . PRO A 1 82 ? 10.417 -12.720 -3.956 1.00 88.06 82 PRO A CA 1
ATOM 611 C C . PRO A 1 82 ? 10.998 -13.351 -2.686 1.00 88.06 82 PRO A C 1
ATOM 613 O O . PRO A 1 82 ? 10.875 -14.559 -2.466 1.00 88.06 82 PRO A O 1
ATOM 616 N N . SER A 1 83 ? 11.626 -12.540 -1.839 1.00 84.44 83 SER A N 1
ATOM 617 C CA . SER A 1 83 ? 12.097 -13.042 -0.553 1.00 84.44 83 SER A CA 1
ATOM 618 C C . SER A 1 83 ? 10.901 -13.330 0.355 1.00 84.44 83 SER A C 1
ATOM 620 O O . SER A 1 83 ? 9.835 -12.716 0.247 1.00 84.44 83 SER A O 1
ATOM 622 N N . CYS A 1 84 ? 11.062 -14.254 1.304 1.00 84.50 84 CYS A N 1
ATOM 623 C CA . CYS A 1 84 ? 9.991 -14.554 2.261 1.00 84.50 84 CYS A CA 1
ATOM 624 C C . CYS A 1 84 ? 9.524 -13.288 3.000 1.00 84.50 84 CYS A C 1
ATOM 626 O O . CYS A 1 84 ? 8.331 -13.134 3.263 1.00 84.50 84 CYS A O 1
ATOM 628 N N . ALA A 1 85 ? 10.460 -12.372 3.273 1.00 83.69 85 ALA A N 1
ATOM 629 C CA . ALA A 1 85 ? 10.212 -11.105 3.948 1.00 83.69 85 ALA A CA 1
ATOM 630 C C . ALA A 1 85 ? 9.287 -10.155 3.170 1.00 83.69 85 ALA A C 1
ATOM 632 O O . ALA A 1 85 ? 8.605 -9.354 3.800 1.00 83.69 85 ALA A O 1
ATOM 633 N N . THR A 1 86 ? 9.224 -10.244 1.836 1.00 87.62 86 THR A N 1
ATOM 634 C CA . THR A 1 86 ? 8.289 -9.425 1.049 1.00 87.62 86 THR A CA 1
ATOM 635 C C . THR A 1 86 ? 6.939 -10.111 0.882 1.00 87.62 86 THR A C 1
ATOM 637 O O . THR A 1 86 ? 5.923 -9.440 0.801 1.00 87.62 86 THR A O 1
ATOM 640 N N . THR A 1 87 ? 6.875 -11.444 0.871 1.00 89.62 87 THR A N 1
ATOM 641 C CA . THR A 1 87 ? 5.612 -12.178 0.627 1.00 89.62 87 THR A CA 1
ATOM 642 C C . THR A 1 87 ? 4.650 -12.226 1.814 1.00 89.62 87 THR A C 1
ATOM 644 O O . THR A 1 87 ? 3.489 -12.608 1.655 1.00 89.62 87 THR A O 1
ATOM 647 N N . ARG A 1 88 ? 5.121 -11.902 3.021 1.00 90.19 88 ARG A N 1
ATOM 648 C CA . ARG A 1 88 ? 4.332 -12.030 4.245 1.00 90.19 88 ARG A CA 1
ATOM 649 C C . ARG A 1 88 ? 4.651 -10.910 5.214 1.00 90.19 88 ARG A C 1
ATOM 651 O O . ARG A 1 88 ? 5.809 -10.630 5.497 1.00 90.19 88 ARG A O 1
ATOM 658 N N . THR A 1 89 ? 3.601 -10.376 5.822 1.00 92.56 89 THR A N 1
ATOM 659 C CA . THR A 1 89 ? 3.717 -9.447 6.939 1.00 92.56 89 THR A CA 1
ATOM 660 C C . THR A 1 89 ? 2.743 -9.804 8.060 1.00 92.56 89 THR A C 1
ATOM 662 O O . THR A 1 89 ? 1.943 -10.737 7.933 1.00 92.56 89 THR A O 1
ATOM 665 N N . VAL A 1 90 ? 2.852 -9.112 9.189 1.00 92.94 90 VAL A N 1
ATOM 666 C CA . VAL A 1 90 ? 1.997 -9.302 10.362 1.00 92.94 90 VAL A CA 1
ATOM 667 C C . VAL A 1 90 ? 1.330 -7.978 10.689 1.00 92.94 90 VAL A C 1
ATOM 669 O O . VAL A 1 90 ? 2.003 -6.968 10.853 1.00 92.94 90 VAL A O 1
ATOM 672 N N . VAL A 1 91 ? 0.011 -8.012 10.827 1.00 95.75 91 VAL A N 1
ATOM 673 C CA . VAL A 1 91 ? -0.773 -6.922 11.411 1.00 95.75 91 VAL A CA 1
ATOM 674 C C . VAL A 1 91 ? -1.288 -7.364 12.773 1.00 95.75 91 VAL A C 1
ATOM 676 O O . VAL A 1 91 ? -1.457 -8.560 13.029 1.00 95.75 91 VAL A O 1
ATOM 679 N N . SER A 1 92 ? -1.512 -6.415 13.674 1.00 95.44 92 SER A N 1
ATOM 680 C CA . SER A 1 92 ? -2.123 -6.711 14.969 1.00 95.44 92 SER A CA 1
ATOM 681 C C . SER A 1 92 ? -2.981 -5.551 15.458 1.00 95.44 92 SER A C 1
ATOM 683 O O . SER A 1 92 ? -2.846 -4.423 14.985 1.00 95.44 92 SER A O 1
ATOM 685 N N . ALA A 1 93 ? -3.881 -5.829 16.397 1.00 96.00 93 ALA A N 1
ATOM 686 C CA . ALA A 1 93 ? -4.650 -4.797 17.071 1.00 96.00 93 ALA A CA 1
ATOM 687 C C . ALA A 1 93 ? -4.745 -5.081 18.571 1.00 96.00 93 ALA A C 1
ATOM 689 O O . ALA A 1 93 ? -4.732 -6.236 19.000 1.00 96.00 93 ALA A O 1
ATOM 690 N N . LEU A 1 94 ? -4.840 -4.017 19.365 1.00 95.06 94 LEU A N 1
ATOM 691 C CA . LEU A 1 94 ? -4.998 -4.082 20.814 1.00 95.06 94 LEU A CA 1
ATOM 692 C C . LEU A 1 94 ? -6.128 -3.151 21.245 1.00 95.06 94 LEU A C 1
ATOM 694 O O . LEU A 1 94 ? -6.041 -1.941 21.042 1.00 95.06 94 LEU A O 1
ATOM 698 N N . ARG A 1 95 ? -7.147 -3.710 21.901 1.00 95.38 95 ARG A N 1
ATOM 699 C CA . ARG A 1 95 ? -8.135 -2.937 22.658 1.00 95.38 95 ARG A CA 1
ATOM 700 C C . ARG A 1 95 ? -7.566 -2.586 24.032 1.00 95.38 95 ARG A C 1
ATOM 702 O O . ARG A 1 95 ? -7.058 -3.456 24.740 1.00 95.38 95 ARG A O 1
ATOM 709 N N . LEU A 1 96 ? -7.685 -1.322 24.421 1.00 94.88 96 LEU A N 1
ATOM 710 C CA . LEU A 1 96 ? -7.358 -0.820 25.749 1.00 94.88 96 LEU A CA 1
ATOM 711 C C . LEU A 1 96 ? -8.559 -0.057 26.316 1.00 94.88 96 LEU A C 1
ATOM 713 O O . LEU A 1 96 ? -8.878 1.030 25.842 1.00 94.88 96 LEU A O 1
ATOM 717 N N . GLY A 1 97 ? -9.183 -0.610 27.354 1.00 93.00 97 GLY A N 1
ATOM 718 C CA . GLY A 1 97 ? -10.237 0.076 28.100 1.00 93.00 97 GLY A CA 1
ATOM 719 C C . GLY A 1 97 ? -9.654 1.080 29.097 1.00 93.00 97 GLY A C 1
ATOM 720 O O . GLY A 1 97 ? -8.787 0.732 29.904 1.00 93.00 97 GLY A O 1
ATOM 721 N N . LEU A 1 98 ? -10.138 2.319 29.066 1.00 91.12 98 LEU A N 1
ATOM 722 C CA . LEU A 1 98 ? -9.784 3.407 29.976 1.00 91.12 98 LEU A CA 1
ATOM 723 C C . LEU A 1 98 ? -11.063 3.999 30.586 1.00 91.12 98 LEU A C 1
ATOM 725 O O . LEU A 1 98 ? -11.628 4.974 30.098 1.00 91.12 98 LEU A O 1
ATOM 729 N N . GLY A 1 99 ? -11.515 3.409 31.695 1.00 90.88 99 GLY A N 1
ATOM 730 C CA . GLY A 1 99 ? -12.779 3.790 32.326 1.00 90.88 99 GLY A CA 1
ATOM 731 C C . GLY A 1 99 ? -13.972 3.262 31.531 1.00 90.88 99 GLY A C 1
ATOM 732 O O . GLY A 1 99 ? -14.107 2.052 31.383 1.00 90.88 99 GLY A O 1
ATOM 733 N N . GLU A 1 100 ? -14.831 4.165 31.056 1.00 90.25 100 GLU A N 1
ATOM 734 C CA . GLU A 1 100 ? -15.989 3.839 30.202 1.00 90.25 100 GLU A CA 1
ATOM 735 C C . GLU A 1 100 ? -15.665 3.920 28.700 1.00 90.25 100 GLU A C 1
ATOM 737 O O . GLU A 1 100 ? -16.524 3.635 27.869 1.00 90.25 100 GLU A O 1
ATOM 742 N N . GLU A 1 101 ? -14.442 4.321 28.344 1.00 94.38 101 GLU A N 1
ATOM 743 C CA . GLU A 1 101 ? -14.001 4.441 26.958 1.00 94.38 101 GLU A CA 1
ATOM 744 C C . GLU A 1 101 ? -13.102 3.274 26.559 1.00 94.38 101 GLU A C 1
ATOM 746 O O . GLU A 1 101 ? -12.276 2.808 27.345 1.00 94.38 101 GLU A O 1
ATOM 751 N N . ASP A 1 102 ? -13.217 2.856 25.303 1.00 95.38 102 ASP A N 1
ATOM 752 C CA . ASP A 1 102 ? -12.278 1.945 24.669 1.00 95.38 102 ASP A CA 1
ATOM 753 C C . ASP A 1 102 ? -11.407 2.705 23.674 1.00 95.38 102 ASP A C 1
ATOM 755 O O . ASP A 1 102 ? -11.870 3.596 22.963 1.00 95.38 102 ASP A O 1
ATOM 759 N N . PHE A 1 103 ? -10.141 2.311 23.603 1.00 97.44 103 PHE A N 1
ATOM 760 C CA . PHE A 1 103 ? -9.211 2.699 22.552 1.00 97.44 103 PHE A CA 1
ATOM 761 C C . PHE A 1 103 ? -8.781 1.455 21.789 1.00 97.44 103 PHE A C 1
ATOM 763 O O . PHE A 1 103 ? -8.586 0.393 22.383 1.00 97.44 103 PHE A O 1
ATOM 770 N N . VAL A 1 104 ? -8.574 1.593 20.483 1.00 97.75 104 VAL A N 1
ATOM 771 C CA . VAL A 1 104 ? -7.985 0.538 19.660 1.00 97.75 104 VAL A CA 1
ATOM 772 C C . VAL A 1 104 ? -6.682 1.031 19.056 1.00 97.75 104 VAL A C 1
ATOM 774 O O . VAL A 1 104 ? -6.618 2.071 18.400 1.00 97.75 104 VAL A O 1
ATOM 777 N N . PHE A 1 105 ? -5.622 0.275 19.305 1.00 98.00 105 PHE A N 1
ATOM 778 C CA . PHE A 1 105 ? -4.330 0.457 18.669 1.00 98.00 105 PHE A CA 1
ATOM 779 C C . PHE A 1 105 ? -4.279 -0.473 17.468 1.00 98.00 105 PHE A C 1
ATOM 781 O O . PHE A 1 105 ? -4.358 -1.687 17.638 1.00 98.00 105 PHE A O 1
ATOM 788 N N . VAL A 1 106 ? -4.159 0.090 16.271 1.00 98.31 106 VAL A N 1
ATOM 789 C CA . VAL A 1 106 ? -4.033 -0.655 15.017 1.00 98.31 106 VAL A CA 1
ATOM 790 C C . VAL A 1 106 ? -2.576 -0.591 14.588 1.00 98.31 106 VAL A C 1
ATOM 792 O O . VAL A 1 106 ? -2.045 0.485 14.310 1.00 98.31 106 VAL A O 1
ATOM 795 N N . ALA A 1 107 ? -1.916 -1.742 14.596 1.00 98.00 107 ALA A N 1
ATOM 796 C CA . ALA A 1 107 ? -0.491 -1.867 14.361 1.00 98.00 107 ALA A CA 1
ATOM 797 C C . ALA A 1 107 ? -0.223 -2.288 12.912 1.00 98.00 107 ALA A C 1
ATOM 799 O O . ALA A 1 107 ? -0.710 -3.324 12.449 1.00 98.00 107 ALA A O 1
ATOM 800 N N . LEU A 1 108 ? 0.550 -1.461 12.211 1.00 98.38 108 LEU A N 1
ATOM 801 C CA . LEU A 1 108 ? 0.856 -1.585 10.796 1.00 98.38 108 LEU A CA 1
ATOM 802 C C . LEU A 1 108 ? 2.368 -1.798 10.575 1.00 98.38 108 LEU A C 1
ATOM 804 O O . LEU A 1 108 ? 3.192 -1.099 11.179 1.00 98.38 108 LEU A O 1
ATOM 808 N N . PRO A 1 109 ? 2.756 -2.723 9.682 1.00 96.81 109 PRO A N 1
ATOM 809 C CA . PRO A 1 109 ? 4.137 -3.170 9.529 1.00 96.81 109 PRO A CA 1
ATOM 810 C C . PRO A 1 109 ? 4.951 -2.324 8.546 1.00 96.81 109 PRO A C 1
ATOM 812 O O . PRO A 1 109 ? 5.560 -2.865 7.630 1.00 96.81 109 PRO A O 1
ATOM 815 N N . GLY A 1 110 ? 4.987 -1.005 8.716 1.00 95.94 110 GLY A N 1
ATOM 816 C CA . GLY A 1 110 ? 5.742 -0.118 7.827 1.00 95.94 110 GLY A CA 1
ATOM 817 C C . GLY A 1 110 ? 5.659 1.354 8.208 1.00 95.94 110 GLY A C 1
ATOM 818 O O . GLY A 1 110 ? 5.178 1.709 9.290 1.00 95.94 110 GLY A O 1
ATOM 819 N N . GLU A 1 111 ? 6.128 2.208 7.307 1.00 97.56 111 GLU A N 1
ATOM 820 C CA . GLU A 1 111 ? 6.065 3.660 7.443 1.00 97.56 111 GLU A CA 1
ATOM 821 C C . GLU A 1 111 ? 4.678 4.153 7.027 1.00 97.56 111 GLU A C 1
ATOM 823 O O . GLU A 1 111 ? 4.315 4.131 5.855 1.00 97.56 111 GLU A O 1
ATOM 828 N N . VAL A 1 112 ? 3.866 4.571 7.992 1.00 97.62 112 VAL A N 1
ATOM 829 C CA . VAL A 1 112 ? 2.466 4.922 7.731 1.00 97.62 112 VAL A CA 1
ATOM 830 C C . VAL A 1 112 ? 2.358 6.360 7.230 1.00 97.62 112 VAL A C 1
ATOM 832 O O . VAL A 1 112 ? 2.657 7.289 7.986 1.00 97.62 112 VAL A O 1
ATOM 835 N N . ASN A 1 113 ? 1.867 6.557 6.002 1.00 95.88 113 ASN A N 1
ATOM 836 C CA . ASN A 1 113 ? 1.475 7.888 5.543 1.00 95.88 113 ASN A CA 1
ATOM 837 C C . ASN A 1 113 ? 0.183 8.351 6.244 1.00 95.88 113 ASN A C 1
ATOM 839 O O . ASN A 1 113 ? -0.656 7.556 6.671 1.00 95.88 113 ASN A O 1
ATOM 843 N N . THR A 1 114 ? 0.021 9.665 6.359 1.00 96.75 114 THR A N 1
ATOM 844 C CA . THR A 1 114 ? -1.151 10.335 6.934 1.00 96.75 114 THR A CA 1
ATOM 845 C C . THR A 1 114 ? -2.471 9.862 6.326 1.00 96.75 114 THR A C 1
ATOM 847 O O . THR A 1 114 ? -3.397 9.563 7.072 1.00 96.75 114 THR A O 1
ATOM 850 N N . THR A 1 115 ? -2.533 9.690 5.007 1.00 97.81 115 THR A N 1
ATOM 851 C CA . THR A 1 115 ? -3.700 9.180 4.268 1.00 97.81 115 THR A CA 1
ATOM 852 C C . THR A 1 115 ? -4.093 7.763 4.690 1.00 97.81 115 THR A C 1
ATOM 854 O O . THR A 1 115 ? -5.263 7.515 4.976 1.00 97.81 115 THR A O 1
ATOM 857 N N . ILE A 1 116 ? -3.129 6.849 4.844 1.00 98.31 116 ILE A N 1
ATOM 858 C CA . ILE A 1 116 ? -3.383 5.501 5.379 1.00 98.31 116 ILE A CA 1
ATOM 859 C C . ILE A 1 116 ? -3.816 5.552 6.844 1.00 98.31 116 ILE A C 1
ATOM 861 O O . ILE A 1 116 ? -4.733 4.830 7.240 1.00 98.31 116 ILE A O 1
ATOM 865 N N . ALA A 1 117 ? -3.197 6.404 7.664 1.00 98.19 117 ALA A N 1
ATOM 866 C CA . ALA A 1 117 ? -3.628 6.561 9.050 1.00 98.19 117 ALA A CA 1
ATOM 867 C C . ALA A 1 117 ? -5.086 7.040 9.132 1.00 98.19 117 ALA A C 1
ATOM 869 O O . ALA A 1 117 ? -5.852 6.549 9.962 1.00 98.19 117 ALA A O 1
ATOM 870 N N . ASP A 1 118 ? -5.482 7.964 8.261 1.00 98.31 118 ASP A N 1
ATOM 871 C CA . ASP A 1 118 ? -6.838 8.501 8.206 1.00 98.31 118 ASP A CA 1
ATOM 872 C C . ASP A 1 118 ? -7.833 7.471 7.662 1.00 98.31 118 ASP A C 1
ATOM 874 O O . ASP A 1 118 ? -8.913 7.323 8.238 1.00 98.31 118 ASP A O 1
ATOM 878 N N . LEU A 1 119 ? -7.447 6.685 6.650 1.00 98.25 119 LEU A N 1
ATOM 879 C CA . LEU A 1 119 ? -8.217 5.539 6.154 1.00 98.25 119 LEU A CA 1
ATOM 880 C C . LEU A 1 119 ? -8.505 4.543 7.282 1.00 98.25 119 LEU A C 1
ATOM 882 O O . LEU A 1 119 ? -9.655 4.154 7.493 1.00 98.25 119 LEU A O 1
ATOM 886 N N . VAL A 1 120 ? -7.488 4.173 8.064 1.00 98.50 120 VAL A N 1
ATOM 887 C CA . VAL A 1 120 ? -7.655 3.250 9.195 1.00 98.50 120 VAL A CA 1
ATOM 888 C C . VAL A 1 120 ? -8.549 3.850 10.276 1.00 98.50 120 VAL A C 1
ATOM 890 O O . VAL A 1 120 ? -9.444 3.177 10.782 1.00 98.50 120 VAL A O 1
ATOM 893 N N . ARG A 1 121 ? -8.371 5.124 10.633 1.00 98.50 121 ARG A N 1
ATOM 894 C CA . ARG A 1 121 ? -9.241 5.764 11.631 1.00 98.50 121 ARG A CA 1
ATOM 895 C C . ARG A 1 121 ? -10.687 5.876 11.160 1.00 98.50 121 ARG A C 1
ATOM 897 O O . ARG A 1 121 ? -11.589 5.711 11.975 1.00 98.50 121 ARG A O 1
ATOM 904 N N . ALA A 1 122 ? -10.915 6.138 9.876 1.00 97.94 122 ALA A N 1
ATOM 905 C CA . ALA A 1 122 ? -12.251 6.208 9.294 1.00 97.94 122 ALA A CA 1
ATOM 906 C C . ALA A 1 122 ? -12.931 4.831 9.217 1.00 97.94 122 ALA A C 1
ATOM 908 O O . ALA A 1 122 ? -14.140 4.737 9.416 1.00 97.94 122 ALA A O 1
ATOM 909 N N . GLY A 1 123 ? -12.166 3.767 8.952 1.00 97.50 123 GLY A N 1
ATOM 910 C CA . GLY A 1 123 ? -12.668 2.390 8.876 1.00 97.50 123 GLY A CA 1
ATOM 911 C C . GLY A 1 123 ? -12.765 1.654 10.218 1.00 97.50 123 GLY A C 1
ATOM 912 O O . GLY A 1 123 ? -13.241 0.512 10.257 1.00 97.50 123 GLY A O 1
ATOM 913 N N . SER A 1 124 ? -12.290 2.276 11.298 1.00 97.56 124 SER A N 1
ATOM 914 C CA . SER A 1 124 ? -12.236 1.701 12.641 1.00 97.56 124 SER A CA 1
ATOM 915 C C . SER A 1 124 ? -13.629 1.447 13.232 1.00 97.56 124 SER A C 1
ATOM 917 O O . SER A 1 124 ? -14.551 2.232 13.000 1.00 97.56 124 SER A O 1
ATOM 919 N N . PRO A 1 125 ? -13.808 0.384 14.043 1.00 93.31 125 PRO A N 1
ATOM 920 C CA . PRO A 1 125 ? -15.043 0.173 14.801 1.00 93.31 125 PRO A CA 1
ATOM 921 C C . PRO A 1 125 ? -15.237 1.176 15.951 1.00 93.31 125 PRO A C 1
ATOM 923 O O . PRO A 1 125 ? -16.327 1.242 16.517 1.00 93.31 125 PRO A O 1
ATOM 926 N N . LEU A 1 126 ? -14.196 1.933 16.315 1.00 96.25 126 LEU A N 1
ATOM 927 C CA . LEU A 1 126 ? -14.251 2.971 17.342 1.00 96.25 126 LEU A CA 1
ATOM 928 C C . LEU A 1 126 ? -14.168 4.369 16.713 1.00 96.25 126 LEU A C 1
ATOM 930 O O . LEU A 1 126 ? -13.616 4.525 15.623 1.00 96.25 126 LEU A O 1
ATOM 934 N N . PRO A 1 127 ? -14.672 5.409 17.401 1.00 96.75 127 PRO A N 1
ATOM 935 C CA . PRO A 1 127 ? -14.509 6.795 16.989 1.00 96.75 127 PRO A CA 1
ATOM 936 C C . PRO A 1 127 ? -13.075 7.150 16.578 1.00 96.75 127 PRO A C 1
ATOM 938 O O . PRO A 1 127 ? -12.095 6.666 17.146 1.00 96.75 127 PRO A O 1
ATOM 941 N N . TYR A 1 128 ? -12.957 8.087 15.637 1.00 96.50 12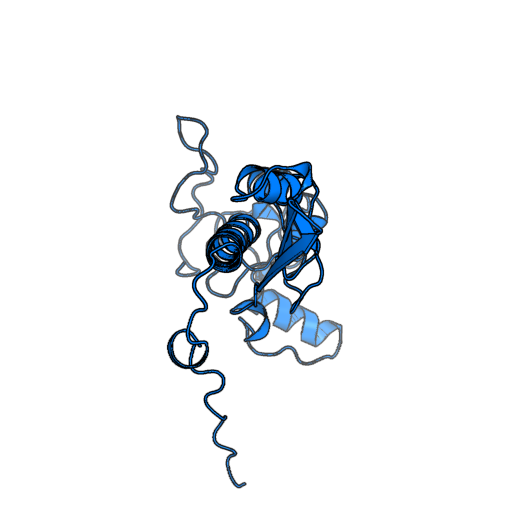8 TYR A N 1
ATOM 942 C CA . TYR A 1 128 ? -11.679 8.543 15.082 1.00 96.50 128 TYR A CA 1
ATOM 943 C C . TYR A 1 128 ? -10.631 8.889 16.159 1.00 96.50 128 TYR A C 1
ATOM 945 O O . TYR A 1 128 ? -9.478 8.478 16.068 1.00 96.50 128 TYR A O 1
ATOM 953 N N . GLY A 1 129 ? -11.038 9.606 17.216 1.00 95.44 129 GLY A N 1
ATOM 954 C CA . GLY A 1 129 ? -10.159 10.001 18.328 1.00 95.44 129 GLY A CA 1
ATOM 955 C C . GLY A 1 129 ? -9.766 8.870 19.287 1.00 95.44 129 GLY A C 1
ATOM 956 O O . GLY A 1 129 ? -8.868 9.055 20.102 1.00 95.44 129 GLY A O 1
ATOM 957 N N . GLN A 1 130 ? -10.414 7.710 19.182 1.00 97.62 130 GLN A N 1
ATOM 958 C CA . GLN A 1 130 ? -10.154 6.504 19.975 1.00 97.62 130 GLN A CA 1
ATOM 959 C C . GLN A 1 130 ? -9.374 5.442 19.184 1.00 97.62 130 GLN A C 1
ATOM 961 O O . GLN A 1 130 ? -9.093 4.357 19.693 1.00 97.62 130 GLN A O 1
ATOM 966 N N . THR A 1 131 ? -8.977 5.762 17.950 1.00 98.25 131 THR A N 1
ATOM 967 C CA . THR A 1 131 ? -8.182 4.884 17.091 1.00 98.25 131 THR A CA 1
ATOM 968 C C . THR A 1 131 ? -6.763 5.418 16.955 1.00 98.25 131 THR A C 1
ATOM 970 O O . THR A 1 131 ? -6.518 6.475 16.364 1.00 98.25 131 THR A O 1
ATOM 973 N N . VAL A 1 132 ? -5.803 4.667 17.487 1.00 97.94 132 VAL A N 1
ATOM 974 C CA . VAL A 1 132 ? -4.379 4.995 17.423 1.00 97.94 132 VAL A CA 1
ATOM 975 C C . VAL A 1 132 ? -3.713 4.101 16.387 1.00 97.94 132 VAL A C 1
ATOM 977 O O . VAL A 1 132 ? -3.708 2.882 16.521 1.00 97.94 132 VAL A O 1
ATOM 980 N N . VAL A 1 133 ? -3.122 4.707 15.361 1.00 98.38 133 VAL A N 1
ATOM 981 C CA . VAL A 1 133 ? -2.371 3.982 14.330 1.00 98.38 133 VAL A CA 1
ATOM 982 C C . VAL A 1 133 ? -0.898 3.945 14.724 1.00 98.38 133 VAL A C 1
ATOM 984 O O . VAL A 1 133 ? -0.301 4.989 14.990 1.00 98.38 133 VAL A O 1
ATOM 987 N N . LEU A 1 134 ? -0.324 2.745 14.781 1.00 97.50 134 LEU A N 1
ATOM 988 C CA . LEU A 1 134 ? 1.076 2.504 15.120 1.00 97.50 134 LEU A CA 1
ATOM 989 C C . LEU A 1 134 ? 1.808 1.946 13.897 1.00 97.50 134 LEU A C 1
ATOM 991 O O . LEU A 1 134 ? 1.579 0.801 13.519 1.00 97.50 134 LEU A O 1
ATOM 995 N N . GLY A 1 135 ? 2.688 2.744 13.293 1.00 97.62 135 GLY A N 1
ATOM 996 C CA . GLY A 1 135 ? 3.620 2.261 12.268 1.00 97.62 135 GLY A CA 1
ATOM 997 C C . GLY A 1 135 ? 4.794 1.484 12.865 1.00 97.62 135 GLY A C 1
ATOM 998 O O . GLY A 1 135 ? 4.958 1.426 14.086 1.00 97.62 135 GLY A O 1
ATOM 999 N N . TYR A 1 136 ? 5.634 0.920 11.997 1.00 96.19 136 TYR A N 1
ATOM 1000 C CA . TYR A 1 136 ? 6.826 0.145 12.366 1.00 96.19 136 TYR A CA 1
ATOM 1001 C C . TYR A 1 136 ? 6.553 -0.987 13.368 1.00 96.19 136 TYR A C 1
ATOM 1003 O O . TYR A 1 136 ? 7.384 -1.312 14.221 1.00 96.19 136 TYR A O 1
ATOM 1011 N N . ALA A 1 137 ? 5.369 -1.587 13.288 1.00 96.12 137 ALA A N 1
ATOM 1012 C CA . ALA A 1 137 ? 4.927 -2.582 14.243 1.00 96.12 137 ALA A CA 1
ATOM 1013 C C . ALA A 1 137 ? 4.952 -3.982 13.616 1.00 96.12 137 ALA A C 1
ATOM 1015 O O . ALA A 1 137 ? 4.384 -4.211 12.556 1.00 96.12 137 ALA A O 1
ATOM 1016 N N . GLN A 1 138 ? 5.630 -4.930 14.276 1.00 90.62 138 GLN A N 1
ATOM 1017 C CA . GLN A 1 138 ? 5.756 -6.348 13.879 1.00 90.62 138 GLN A CA 1
ATOM 1018 C C . GLN A 1 138 ? 6.452 -6.632 12.530 1.00 90.62 138 GLN A C 1
ATOM 1020 O O . GLN A 1 138 ? 6.748 -7.794 12.252 1.00 90.62 138 GLN A O 1
ATOM 1025 N N . GLY A 1 139 ? 6.772 -5.619 11.725 1.00 89.12 139 GLY A N 1
ATOM 1026 C CA . GLY A 1 139 ? 7.443 -5.780 10.438 1.00 89.12 139 GLY A CA 1
ATOM 1027 C C . GLY A 1 139 ? 7.842 -4.451 9.799 1.00 89.12 139 GLY A C 1
ATOM 1028 O O . GLY A 1 139 ? 7.660 -3.385 10.390 1.00 89.12 139 GLY A O 1
ATOM 1029 N N . HIS A 1 140 ? 8.409 -4.543 8.595 1.00 92.19 140 HIS A N 1
ATOM 1030 C CA . HIS A 1 140 ? 8.835 -3.399 7.795 1.00 92.19 140 HIS A CA 1
ATOM 1031 C C . HIS A 1 140 ? 8.664 -3.704 6.300 1.00 92.19 140 HIS A C 1
ATOM 1033 O O . HIS A 1 140 ? 9.537 -4.316 5.687 1.00 92.19 140 HIS A O 1
ATOM 1039 N N . VAL A 1 141 ? 7.549 -3.271 5.715 1.00 93.69 141 VAL A N 1
ATOM 1040 C CA . VAL A 1 141 ? 7.209 -3.464 4.291 1.00 93.69 141 VAL A CA 1
ATOM 1041 C C . VAL A 1 141 ? 7.510 -2.231 3.428 1.00 93.69 141 VAL A C 1
ATOM 1043 O O . VAL A 1 141 ? 7.060 -2.146 2.296 1.00 93.69 141 VAL A O 1
ATOM 1046 N N . GLY A 1 142 ? 8.270 -1.270 3.962 1.00 94.06 142 GLY A N 1
ATOM 1047 C CA . GLY A 1 142 ? 8.458 0.039 3.336 1.00 94.06 142 GLY A CA 1
ATOM 1048 C C . GLY A 1 142 ? 7.346 1.003 3.741 1.00 94.06 142 GLY A C 1
ATOM 1049 O O . GLY A 1 142 ? 6.854 0.934 4.873 1.00 94.06 142 GLY A O 1
ATOM 1050 N N . TYR A 1 143 ? 6.959 1.899 2.834 1.00 97.12 143 TYR A N 1
ATOM 1051 C CA . TYR A 1 143 ? 5.861 2.835 3.062 1.00 97.12 143 TYR A CA 1
ATOM 1052 C C . TYR A 1 143 ? 4.504 2.147 2.927 1.00 97.12 143 TYR A C 1
ATOM 1054 O O . TYR A 1 143 ? 4.332 1.188 2.185 1.00 97.12 143 TYR A O 1
ATOM 1062 N N . LEU A 1 144 ? 3.511 2.645 3.648 1.00 97.75 144 LEU A N 1
ATOM 1063 C CA . LEU A 1 144 ? 2.115 2.294 3.446 1.00 97.75 144 LEU A CA 1
ATOM 1064 C C . LEU A 1 144 ? 1.434 3.508 2.835 1.00 97.75 144 LEU A C 1
ATOM 1066 O O . LEU A 1 144 ? 1.320 4.555 3.481 1.00 97.75 144 LEU A O 1
ATOM 1070 N N . LEU A 1 145 ? 1.007 3.340 1.588 1.00 97.94 145 LEU A N 1
ATOM 1071 C CA . LEU A 1 145 ? 0.427 4.375 0.743 1.00 97.94 145 LEU A CA 1
ATOM 1072 C C . LEU A 1 145 ? -0.983 3.974 0.325 1.00 97.94 145 LEU A C 1
ATOM 1074 O O . LEU A 1 145 ? -1.264 2.782 0.169 1.00 97.94 145 LEU A O 1
ATOM 1078 N N . THR A 1 146 ? -1.848 4.971 0.141 1.00 97.00 146 THR A N 1
ATOM 1079 C CA . THR A 1 146 ? -3.057 4.768 -0.660 1.00 97.00 146 THR A CA 1
ATOM 1080 C C . THR A 1 146 ? -2.663 4.589 -2.118 1.00 97.00 146 THR A C 1
ATOM 1082 O O . THR A 1 146 ? -1.534 4.915 -2.514 1.00 97.00 146 THR A O 1
ATOM 1085 N N . VAL A 1 147 ? -3.584 4.096 -2.940 1.00 94.62 147 VAL A N 1
ATOM 1086 C CA . VAL A 1 147 ? -3.301 3.950 -4.370 1.00 94.62 147 VAL A CA 1
ATOM 1087 C C . VAL A 1 147 ? -2.963 5.300 -4.999 1.00 94.62 147 VAL A C 1
ATOM 1089 O O . VAL A 1 147 ? -2.013 5.400 -5.776 1.00 94.62 147 VAL A O 1
ATOM 1092 N N . GLU A 1 148 ? -3.695 6.353 -4.640 1.00 94.19 148 GLU A N 1
ATOM 1093 C CA . GLU A 1 148 ? -3.473 7.695 -5.176 1.00 94.19 148 GLU A CA 1
ATOM 1094 C C . GLU A 1 148 ? -2.086 8.226 -4.814 1.00 94.19 148 GLU A C 1
ATOM 1096 O O . GLU A 1 148 ? -1.409 8.773 -5.682 1.00 94.19 148 GLU A O 1
ATOM 1101 N N . ASP A 1 149 ? -1.636 8.023 -3.573 1.00 96.12 149 ASP A N 1
ATOM 1102 C CA . ASP A 1 149 ? -0.303 8.446 -3.140 1.00 96.12 149 ASP A CA 1
ATOM 1103 C C . ASP A 1 149 ? 0.802 7.649 -3.843 1.00 96.12 149 ASP A C 1
ATOM 1105 O O . ASP A 1 149 ? 1.841 8.205 -4.190 1.00 96.12 149 ASP A O 1
ATOM 1109 N N . TRP A 1 150 ? 0.585 6.356 -4.105 1.00 96.12 150 TRP A N 1
ATOM 1110 C CA . TRP A 1 150 ? 1.535 5.546 -4.867 1.00 96.12 150 TRP A CA 1
ATOM 1111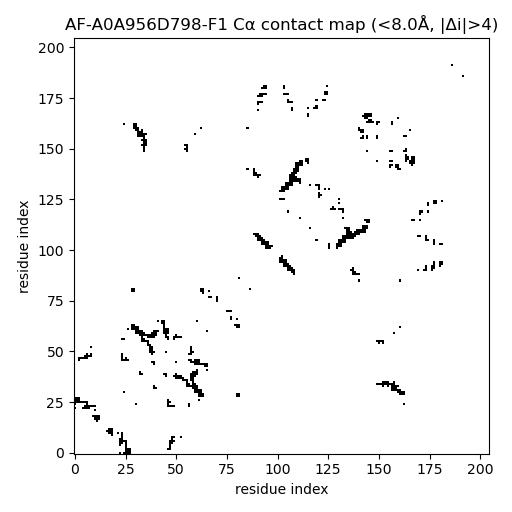 C C . TRP A 1 150 ? 1.638 6.027 -6.325 1.00 96.12 150 TRP A C 1
ATOM 1113 O O . TRP A 1 150 ? 2.734 6.183 -6.870 1.00 96.12 150 TRP A O 1
ATOM 1123 N N . LEU A 1 151 ? 0.495 6.310 -6.959 1.00 94.25 151 LEU A N 1
ATOM 1124 C CA . LEU A 1 151 ? 0.418 6.800 -8.341 1.00 94.25 151 LEU A CA 1
ATOM 1125 C C . LEU A 1 151 ? 0.930 8.236 -8.495 1.00 94.25 151 LEU A C 1
ATOM 1127 O O . LEU A 1 151 ? 1.394 8.599 -9.579 1.00 94.25 151 LEU A O 1
ATOM 1131 N N . ALA A 1 152 ? 0.903 9.029 -7.422 1.00 94.06 152 ALA A N 1
ATOM 1132 C CA . ALA A 1 152 ? 1.431 10.390 -7.384 1.00 94.06 152 ALA A CA 1
ATOM 1133 C C . ALA A 1 152 ? 2.960 10.473 -7.542 1.00 94.06 152 ALA A C 1
ATOM 1135 O O . ALA A 1 152 ? 3.474 11.585 -7.688 1.00 94.06 152 ALA A O 1
ATOM 1136 N N . LYS A 1 153 ? 3.662 9.327 -7.600 1.00 94.12 153 LYS A N 1
ATOM 1137 C CA . LYS A 1 153 ? 5.127 9.222 -7.685 1.00 94.12 153 LYS A CA 1
ATOM 1138 C C . LYS A 1 153 ? 5.806 9.748 -6.406 1.00 94.12 153 LYS A C 1
ATOM 1140 O O . LYS A 1 153 ? 5.149 10.089 -5.429 1.00 94.12 153 LYS A O 1
ATOM 1145 N N . GLY A 1 154 ? 7.134 9.795 -6.405 1.00 93.38 154 GLY A N 1
ATOM 1146 C CA . GLY A 1 154 ? 7.940 10.236 -5.270 1.00 93.38 154 GLY A CA 1
ATOM 1147 C C . GLY A 1 154 ? 8.846 9.139 -4.728 1.00 93.38 154 GLY A C 1
ATOM 1148 O O . GLY A 1 154 ? 9.009 8.076 -5.326 1.00 93.38 154 GLY A O 1
ATOM 1149 N N . TYR A 1 155 ? 9.449 9.417 -3.576 1.00 94.50 155 TYR A N 1
ATOM 1150 C CA . TYR A 1 155 ? 10.389 8.496 -2.943 1.00 94.50 155 TYR A CA 1
ATOM 1151 C C . TYR A 1 155 ? 9.668 7.318 -2.287 1.00 94.50 155 TYR A C 1
ATOM 1153 O O . TYR A 1 155 ? 10.147 6.189 -2.324 1.00 94.50 155 TYR A O 1
ATOM 1161 N N . GLU A 1 156 ? 8.512 7.568 -1.691 1.00 95.62 156 GLU A N 1
ATOM 1162 C CA . GLU A 1 156 ? 7.747 6.609 -0.911 1.00 95.62 156 GLU A CA 1
ATOM 1163 C C . GLU A 1 156 ? 7.417 5.312 -1.683 1.00 95.62 156 GLU A C 1
ATOM 1165 O O . GLU A 1 156 ? 7.750 4.238 -1.175 1.00 95.62 156 GLU A O 1
ATOM 1170 N N . PRO A 1 157 ? 6.880 5.347 -2.924 1.00 95.44 157 PRO A N 1
ATOM 1171 C CA . PRO A 1 157 ? 6.618 4.128 -3.699 1.00 95.44 157 PRO A CA 1
ATOM 1172 C C . PRO A 1 157 ? 7.889 3.378 -4.134 1.00 95.44 157 PRO A C 1
ATOM 1174 O O . PRO A 1 157 ? 7.796 2.231 -4.577 1.00 95.44 157 PRO A O 1
ATOM 1177 N N . SER A 1 158 ? 9.083 3.974 -4.010 1.00 93.62 158 SER A N 1
ATOM 1178 C CA . SER A 1 158 ? 10.336 3.368 -4.488 1.00 93.62 158 SER A CA 1
ATOM 1179 C C . SER A 1 158 ? 10.745 2.109 -3.724 1.00 93.62 158 SER A C 1
ATOM 1181 O O . SER A 1 158 ? 11.509 1.293 -4.244 1.00 93.62 158 SER A O 1
ATOM 1183 N N . ILE A 1 159 ? 10.220 1.914 -2.514 1.00 91.06 159 ILE A N 1
ATOM 1184 C CA . ILE A 1 159 ? 10.511 0.747 -1.673 1.00 91.06 159 ILE A CA 1
ATOM 1185 C C . ILE A 1 159 ? 9.279 -0.131 -1.405 1.00 91.06 159 ILE A C 1
ATOM 1187 O O . ILE A 1 159 ? 9.354 -1.035 -0.575 1.00 91.06 159 ILE A O 1
ATOM 1191 N N . ASN A 1 160 ? 8.172 0.100 -2.119 1.00 92.69 160 ASN A N 1
ATOM 1192 C CA . ASN A 1 160 ? 6.999 -0.775 -2.126 1.00 92.69 160 ASN A CA 1
ATOM 1193 C C . ASN A 1 160 ? 7.166 -1.881 -3.162 1.00 92.69 160 ASN A C 1
ATOM 1195 O O . ASN A 1 160 ? 7.353 -1.592 -4.341 1.00 92.69 160 ASN A O 1
ATOM 1199 N N . VAL A 1 161 ? 7.076 -3.141 -2.736 1.00 93.88 161 VAL A N 1
ATOM 1200 C CA . VAL A 1 161 ? 7.403 -4.293 -3.595 1.00 93.88 161 VAL A CA 1
ATOM 1201 C C . VAL A 1 161 ? 6.193 -4.785 -4.389 1.00 93.88 161 VAL A C 1
ATOM 1203 O O . VAL A 1 161 ? 6.349 -5.307 -5.497 1.00 93.88 161 VAL A O 1
ATOM 1206 N N . TRP A 1 162 ? 4.987 -4.625 -3.840 1.00 94.50 162 TRP A N 1
ATOM 1207 C CA . TRP A 1 162 ? 3.758 -5.209 -4.396 1.00 94.50 162 TRP A CA 1
ATOM 1208 C C . TRP A 1 162 ? 2.815 -4.195 -5.046 1.00 94.50 162 TRP A C 1
ATOM 1210 O O . TRP A 1 162 ? 1.677 -4.526 -5.379 1.00 94.50 162 TRP A O 1
ATOM 1220 N N . GLY A 1 163 ? 3.317 -2.986 -5.296 1.00 93.75 163 GLY A N 1
ATOM 1221 C CA . GLY A 1 163 ? 2.624 -1.973 -6.080 1.00 93.75 163 GLY A CA 1
ATOM 1222 C C . GLY A 1 163 ? 1.522 -1.239 -5.306 1.00 93.75 163 GLY A C 1
ATOM 1223 O O . GLY A 1 163 ? 1.476 -1.294 -4.075 1.00 93.75 163 GLY A O 1
ATOM 1224 N N . PRO A 1 164 ? 0.628 -0.533 -6.016 1.00 93.44 164 PRO A N 1
ATOM 1225 C CA . PRO A 1 164 ? -0.256 0.471 -5.417 1.00 93.44 164 PRO A CA 1
ATOM 1226 C C . PRO A 1 164 ? -1.267 -0.079 -4.408 1.00 93.44 164 PRO A C 1
ATOM 1228 O O . PRO A 1 164 ? -1.663 0.632 -3.493 1.00 93.44 164 PRO A O 1
ATOM 1231 N N . LEU A 1 165 ? -1.681 -1.341 -4.548 1.00 93.12 165 LEU A N 1
ATOM 1232 C CA . LEU A 1 165 ? -2.688 -1.945 -3.668 1.00 93.12 165 LEU A CA 1
ATOM 1233 C C . LEU A 1 165 ? -2.105 -2.460 -2.341 1.00 93.12 165 LEU A C 1
ATOM 1235 O O . LEU A 1 165 ? -2.865 -2.860 -1.461 1.00 93.12 165 LEU A O 1
ATOM 1239 N N . GLU A 1 166 ? -0.777 -2.493 -2.185 1.00 94.94 166 GLU A N 1
ATOM 1240 C CA . GLU A 1 166 ? -0.110 -3.087 -1.019 1.00 94.94 166 GLU A CA 1
ATOM 1241 C C . GLU A 1 166 ? -0.543 -2.428 0.299 1.00 94.94 166 GLU A C 1
ATOM 1243 O O . GLU A 1 166 ? -0.958 -3.119 1.234 1.00 94.94 166 GLU A O 1
ATOM 1248 N N . GLY A 1 167 ? -0.474 -1.096 0.367 1.00 96.69 167 GLY A N 1
ATOM 1249 C CA . GLY A 1 167 ? -0.740 -0.344 1.593 1.00 96.69 167 GLY A CA 1
ATOM 1250 C C . GLY A 1 167 ? -2.184 -0.479 2.067 1.00 96.69 167 GLY A C 1
ATOM 1251 O O . GLY A 1 167 ? -2.432 -0.830 3.225 1.00 96.69 167 GLY A O 1
ATOM 1252 N N . GLU A 1 168 ? -3.140 -0.269 1.163 1.00 97.00 168 GLU A N 1
ATOM 1253 C CA . GLU A 1 168 ? -4.568 -0.396 1.465 1.00 97.00 168 GLU A CA 1
ATOM 1254 C C . GLU A 1 168 ? -4.951 -1.830 1.811 1.00 97.00 168 GLU A C 1
ATOM 1256 O O . GLU A 1 168 ? -5.655 -2.049 2.797 1.00 97.00 168 GLU A O 1
ATOM 1261 N N . ARG A 1 169 ? -4.412 -2.828 1.099 1.00 95.94 169 ARG A N 1
ATOM 1262 C CA . ARG A 1 169 ? -4.678 -4.235 1.414 1.00 95.94 169 ARG A CA 1
ATOM 1263 C C . ARG A 1 169 ? -4.227 -4.598 2.828 1.00 95.94 169 ARG A C 1
ATOM 1265 O O . ARG A 1 169 ? -4.922 -5.331 3.532 1.00 95.94 169 ARG A O 1
ATOM 1272 N N . ILE A 1 170 ? -3.073 -4.096 3.263 1.00 97.56 170 ILE A N 1
ATOM 1273 C CA . ILE A 1 170 ? -2.579 -4.296 4.631 1.00 97.56 170 ILE A CA 1
ATOM 1274 C C . ILE A 1 170 ? -3.478 -3.569 5.640 1.00 97.56 170 ILE A C 1
ATOM 1276 O O . ILE A 1 170 ? -3.817 -4.144 6.677 1.00 97.56 170 ILE A O 1
ATOM 1280 N N . ALA A 1 171 ? -3.898 -2.337 5.341 1.00 98.00 171 ALA A N 1
ATOM 1281 C CA . ALA A 1 171 ? -4.795 -1.563 6.195 1.00 98.00 171 ALA A CA 1
ATOM 1282 C C . ALA A 1 171 ? -6.173 -2.234 6.363 1.00 98.00 171 ALA A C 1
ATOM 1284 O O . ALA A 1 171 ? -6.677 -2.318 7.484 1.00 98.00 171 ALA A O 1
ATOM 1285 N N . GLU A 1 172 ? -6.754 -2.780 5.291 1.00 97.69 172 GLU A N 1
ATOM 1286 C CA . GLU A 1 172 ? -8.000 -3.558 5.323 1.00 97.69 172 GLU A CA 1
ATOM 1287 C C . GLU A 1 172 ? -7.899 -4.752 6.275 1.00 97.69 172 GLU A C 1
ATOM 1289 O O . GLU A 1 172 ? -8.766 -4.954 7.128 1.00 97.69 172 GLU A O 1
ATOM 1294 N N . GLN A 1 173 ? -6.818 -5.526 6.160 1.00 97.12 173 GLN A N 1
ATOM 1295 C CA . GLN A 1 173 ? -6.580 -6.688 7.016 1.00 97.12 173 GLN A CA 1
ATOM 1296 C C . GLN A 1 173 ? -6.354 -6.273 8.475 1.00 97.12 173 GLN A C 1
ATOM 1298 O O . GLN A 1 173 ? -6.864 -6.912 9.394 1.00 97.12 173 GLN A O 1
ATOM 1303 N N . ALA A 1 174 ? -5.651 -5.165 8.718 1.00 97.31 174 ALA A N 1
ATOM 1304 C CA . ALA A 1 174 ? -5.486 -4.625 10.065 1.00 97.31 174 ALA A CA 1
ATOM 1305 C C . ALA A 1 174 ? -6.828 -4.191 10.681 1.00 97.31 174 ALA A C 1
ATOM 1307 O O . ALA A 1 174 ? -7.059 -4.407 11.872 1.00 97.31 174 ALA A O 1
ATOM 1308 N N . LEU A 1 175 ? -7.736 -3.633 9.875 1.00 98.00 175 LEU A N 1
ATOM 1309 C CA . LEU A 1 175 ? -9.087 -3.267 10.302 1.00 98.00 175 LEU A CA 1
ATOM 1310 C C . LEU A 1 175 ? -9.961 -4.483 10.621 1.00 98.00 175 LEU A C 1
ATOM 1312 O O . LEU A 1 175 ? -10.761 -4.420 11.553 1.00 98.00 175 LEU A O 1
ATOM 1316 N N . GLU A 1 176 ? -9.815 -5.593 9.897 1.00 95.56 176 GLU A N 1
ATOM 1317 C CA . GLU A 1 176 ? -10.474 -6.857 10.255 1.00 95.56 176 GLU A CA 1
ATOM 1318 C C . GLU A 1 176 ? -10.040 -7.324 11.649 1.00 95.56 176 GLU A C 1
ATOM 1320 O O . GLU A 1 176 ? -10.892 -7.572 12.504 1.00 95.56 176 GLU A O 1
ATOM 1325 N N . VAL A 1 177 ? -8.733 -7.321 11.927 1.00 93.56 177 VAL A N 1
ATOM 1326 C CA . VAL A 1 177 ? -8.198 -7.670 13.255 1.00 93.56 177 VAL A CA 1
ATOM 1327 C C . VAL A 1 177 ? -8.654 -6.674 14.327 1.00 93.56 177 VAL A C 1
ATOM 1329 O O . VAL A 1 177 ? -8.993 -7.076 15.439 1.00 93.56 177 VAL A O 1
ATOM 1332 N N . ALA A 1 178 ? -8.725 -5.379 14.006 1.00 95.81 178 ALA A N 1
ATOM 1333 C CA . ALA A 1 178 ? -9.219 -4.356 14.926 1.00 95.81 178 ALA A CA 1
ATOM 1334 C C . ALA A 1 178 ? -10.683 -4.588 15.326 1.00 95.81 178 ALA A C 1
ATOM 1336 O O . ALA A 1 178 ? -11.021 -4.434 16.499 1.00 95.81 178 ALA A O 1
ATOM 1337 N N . ARG A 1 179 ? -11.544 -5.002 14.385 1.00 94.94 179 ARG A N 1
ATOM 1338 C CA . ARG A 1 179 ? -12.948 -5.349 14.671 1.00 94.94 179 ARG A CA 1
ATOM 1339 C C . ARG A 1 179 ? -13.064 -6.535 15.617 1.00 94.94 179 ARG A C 1
ATOM 1341 O O . ARG A 1 179 ? -13.889 -6.481 16.519 1.00 94.94 179 ARG A O 1
ATOM 1348 N N . LEU A 1 180 ? -12.226 -7.555 15.448 1.00 91.88 180 LEU A N 1
ATOM 1349 C CA . LEU A 1 180 ? -12.181 -8.701 16.361 1.00 91.88 180 LEU A CA 1
ATOM 1350 C C . LEU A 1 180 ? -11.695 -8.284 17.755 1.00 91.88 180 LEU A C 1
ATOM 1352 O O . LEU A 1 180 ? -12.311 -8.636 18.759 1.00 91.88 180 LEU A O 1
ATOM 1356 N N . ALA A 1 181 ? -10.642 -7.464 17.819 1.00 92.25 181 ALA A N 1
ATOM 1357 C CA . ALA A 1 181 ? -10.031 -7.027 19.073 1.00 92.25 181 ALA A CA 1
ATOM 1358 C C . ALA A 1 181 ? -10.973 -6.209 19.972 1.00 92.25 181 ALA A C 1
ATOM 1360 O O . ALA A 1 181 ? -10.800 -6.213 21.191 1.00 92.25 181 ALA A O 1
ATOM 1361 N N . VAL A 1 182 ? -11.950 -5.501 19.394 1.00 92.62 182 VAL A N 1
ATOM 1362 C CA . VAL A 1 182 ? -12.923 -4.711 20.167 1.00 92.62 182 VAL A CA 1
ATOM 1363 C C . VAL A 1 182 ? -14.136 -5.512 20.636 1.00 92.62 182 VAL A C 1
ATOM 1365 O O . VAL A 1 182 ? -14.953 -4.982 21.385 1.00 92.62 182 VAL A O 1
ATOM 1368 N N . THR A 1 183 ? -14.269 -6.774 20.229 1.00 89.44 183 THR A N 1
ATOM 1369 C CA . THR A 1 183 ? -15.325 -7.642 20.758 1.00 89.44 183 THR A CA 1
ATOM 1370 C C . THR A 1 183 ? -15.016 -8.071 22.195 1.00 89.44 183 THR A C 1
ATOM 1372 O O . THR A 1 183 ? -13.872 -8.022 22.652 1.00 89.44 183 THR A O 1
ATOM 1375 N N . ASP A 1 184 ? -16.049 -8.490 22.926 1.00 84.75 184 ASP A N 1
ATOM 1376 C CA . ASP A 1 184 ? -15.882 -9.118 24.244 1.00 84.75 184 ASP A CA 1
ATOM 1377 C C . ASP A 1 184 ? -15.591 -10.629 24.129 1.00 84.75 184 ASP A C 1
ATOM 1379 O O . ASP A 1 184 ? -15.303 -11.296 25.127 1.00 84.75 184 ASP A O 1
ATOM 1383 N N . GLU A 1 185 ? -15.661 -11.183 22.916 1.00 79.12 185 GLU A N 1
ATOM 1384 C CA . GLU A 1 185 ? -15.379 -12.586 22.644 1.00 79.12 185 GLU A CA 1
ATOM 1385 C C . GLU A 1 185 ? -13.874 -12.783 22.451 1.00 79.12 185 GLU A C 1
ATOM 1387 O O . GLU A 1 185 ? -13.248 -12.238 21.546 1.00 79.12 185 GLU A O 1
ATOM 1392 N N . ARG A 1 186 ? -13.266 -13.592 23.323 1.00 69.00 186 ARG A N 1
ATOM 1393 C CA . ARG A 1 186 ? -11.869 -13.988 23.156 1.00 69.00 186 ARG A CA 1
ATOM 1394 C C . ARG A 1 186 ? -11.791 -15.142 22.166 1.00 69.00 186 ARG A C 1
ATOM 1396 O O . ARG A 1 186 ? -12.193 -16.255 22.502 1.00 69.00 186 ARG A O 1
ATOM 1403 N N . GLU A 1 187 ? -11.216 -14.890 20.997 1.00 69.81 187 GLU A N 1
ATOM 1404 C CA . GLU A 1 187 ? -10.884 -15.957 20.055 1.00 69.81 187 GLU A CA 1
ATOM 1405 C C . GLU A 1 187 ? -9.851 -16.926 20.650 1.00 69.81 187 GLU A C 1
ATOM 1407 O O . GLU A 1 187 ? -8.928 -16.532 21.377 1.00 69.81 187 GLU A O 1
ATOM 1412 N N . ASP A 1 188 ? -10.004 -18.212 20.330 1.00 69.19 188 ASP A N 1
ATOM 1413 C CA . ASP A 1 188 ? -8.983 -19.213 20.612 1.00 69.19 188 ASP A CA 1
ATOM 1414 C C . ASP A 1 188 ? -7.820 -19.038 19.626 1.00 69.19 188 ASP A C 1
ATOM 1416 O O . ASP A 1 188 ? -7.904 -19.395 18.447 1.00 69.19 188 ASP A O 1
ATOM 1420 N N . GLY A 1 189 ? -6.722 -18.471 20.124 1.00 62.84 189 GLY A N 1
ATOM 1421 C CA . GLY A 1 189 ? -5.524 -18.210 19.333 1.00 62.84 189 GLY A CA 1
ATOM 1422 C C . GLY A 1 189 ? -4.828 -19.468 18.803 1.00 62.84 189 GLY A C 1
ATOM 1423 O O . GLY A 1 189 ? -4.023 -19.344 17.881 1.00 62.84 189 GLY A O 1
ATOM 1424 N N . GLU A 1 190 ? -5.122 -20.659 19.340 1.00 64.69 190 GLU A N 1
ATOM 1425 C CA . GLU A 1 190 ? -4.620 -21.928 18.794 1.00 64.69 190 GLU A CA 1
ATOM 1426 C C . GLU A 1 190 ? -5.409 -22.368 17.553 1.00 64.69 190 GLU A C 1
ATOM 1428 O O . GLU A 1 190 ? -4.838 -22.977 16.654 1.00 64.69 190 GLU A O 1
ATOM 1433 N N . VAL A 1 191 ? -6.696 -22.013 17.463 1.00 64.56 191 VAL A N 1
ATOM 1434 C CA . VAL A 1 191 ? -7.565 -22.347 16.321 1.00 64.56 191 VAL A CA 1
ATOM 1435 C C . VAL A 1 191 ? -7.447 -21.310 15.198 1.00 64.56 191 VAL A C 1
ATOM 1437 O O . VAL A 1 191 ? -7.478 -21.670 14.024 1.00 64.56 191 VAL A O 1
ATOM 1440 N N . GLY A 1 192 ? -7.306 -20.026 15.546 1.00 58.72 192 GLY A N 1
ATOM 1441 C CA . GLY A 1 192 ? -7.163 -18.922 14.583 1.00 58.72 192 GLY A CA 1
ATOM 1442 C C . GLY A 1 192 ? -5.726 -18.664 14.111 1.00 58.72 192 GLY A C 1
ATOM 1443 O O . GLY A 1 192 ? -5.495 -17.858 13.209 1.00 58.72 192 GLY A O 1
ATOM 1444 N N . GLY A 1 193 ? -4.736 -19.322 14.716 1.00 58.50 193 GLY A N 1
ATOM 1445 C CA . GLY A 1 193 ? -3.346 -19.210 14.297 1.00 58.50 193 GLY A CA 1
ATOM 1446 C C . GLY A 1 193 ? -3.127 -19.858 12.930 1.00 58.50 193 GLY A C 1
ATOM 1447 O O . GLY A 1 193 ? -3.415 -21.032 12.742 1.00 58.50 193 GLY A O 1
ATOM 1448 N N . SER A 1 194 ? -2.547 -19.130 11.970 1.00 55.28 194 SER A N 1
ATOM 1449 C CA . SER A 1 194 ? -1.915 -19.797 10.823 1.00 55.28 194 SER A CA 1
ATOM 1450 C C . SER A 1 194 ? -0.805 -20.694 11.375 1.00 55.28 194 SER A C 1
ATOM 1452 O O . SER A 1 194 ? 0.013 -20.156 12.127 1.00 55.28 194 SER A O 1
ATOM 1454 N N . ASP A 1 195 ? -0.718 -21.970 11.000 1.00 55.34 195 ASP A N 1
ATOM 1455 C CA . ASP A 1 195 ? 0.408 -22.839 11.365 1.00 55.34 195 ASP A CA 1
ATOM 1456 C C . ASP A 1 195 ? 1.735 -22.122 11.052 1.00 55.34 195 ASP A C 1
ATOM 1458 O O . ASP A 1 195 ? 2.143 -21.930 9.901 1.00 55.34 195 ASP A O 1
ATOM 1462 N N . ARG A 1 196 ? 2.368 -21.584 12.099 1.00 55.47 196 ARG A N 1
ATOM 1463 C CA . ARG A 1 196 ? 3.588 -20.788 11.996 1.00 55.47 196 ARG A CA 1
ATOM 1464 C C . ARG A 1 196 ? 4.751 -21.765 12.003 1.00 55.47 196 ARG A C 1
ATOM 1466 O O . ARG A 1 196 ? 4.964 -22.442 13.000 1.00 55.47 196 ARG A O 1
ATOM 1473 N N . TYR A 1 197 ? 5.521 -21.720 10.914 1.00 45.59 197 TYR A N 1
ATOM 1474 C CA . TYR A 1 197 ? 6.791 -22.414 10.695 1.00 45.59 197 TYR A CA 1
ATOM 1475 C C . TYR A 1 197 ? 6.636 -23.876 10.247 1.00 45.59 197 TYR A C 1
ATOM 1477 O O . TYR A 1 197 ? 6.497 -24.776 11.065 1.00 45.59 197 TYR A O 1
ATOM 1485 N N . VAL A 1 198 ? 6.743 -24.120 8.933 1.00 49.75 198 VAL A N 1
ATOM 1486 C CA . VAL A 1 198 ? 7.284 -25.400 8.454 1.00 49.75 198 VAL A CA 1
ATOM 1487 C C . VAL A 1 198 ? 8.784 -25.310 8.727 1.00 49.75 198 VAL A C 1
ATOM 1489 O O . VAL A 1 198 ? 9.439 -24.462 8.111 1.00 49.75 198 VAL A O 1
ATOM 1492 N N . PRO A 1 199 ? 9.345 -26.088 9.669 1.00 49.00 199 PRO A N 1
ATOM 1493 C CA . PRO A 1 199 ? 10.784 -26.130 9.834 1.00 49.00 199 PRO A CA 1
ATOM 1494 C C . PRO A 1 199 ? 11.395 -26.508 8.496 1.00 49.00 199 PRO A C 1
ATOM 1496 O O . PRO A 1 199 ? 10.969 -27.476 7.868 1.00 49.00 199 PRO A O 1
ATOM 1499 N N . ARG A 1 200 ? 12.377 -25.729 8.043 1.00 45.72 200 ARG A N 1
ATOM 1500 C CA . ARG A 1 200 ? 13.231 -26.178 6.948 1.00 45.72 200 ARG A CA 1
ATOM 1501 C C . ARG A 1 200 ? 13.831 -27.504 7.416 1.00 45.72 200 ARG A C 1
ATOM 1503 O O . ARG A 1 200 ? 14.402 -27.527 8.507 1.00 45.72 200 ARG A O 1
ATOM 1510 N N . GLU A 1 201 ? 13.657 -28.585 6.653 1.00 53.94 201 GLU A N 1
ATOM 1511 C CA . GLU A 1 201 ? 14.441 -29.798 6.892 1.00 53.94 201 GLU A CA 1
ATOM 1512 C C . GLU A 1 201 ? 15.905 -29.357 6.905 1.00 53.94 201 GLU A C 1
ATOM 1514 O O . GLU A 1 201 ? 16.413 -28.804 5.925 1.00 53.94 201 GLU A O 1
ATOM 1519 N N . LEU A 1 202 ? 16.537 -29.464 8.073 1.00 50.22 202 LEU A N 1
ATOM 1520 C CA . LEU A 1 202 ? 17.973 -29.309 8.175 1.00 50.22 202 LEU A CA 1
ATOM 1521 C C . LEU A 1 202 ? 18.536 -30.527 7.454 1.00 50.22 202 LEU A C 1
ATOM 1523 O O . LEU A 1 202 ? 18.359 -31.651 7.916 1.00 50.22 202 LEU A O 1
ATOM 1527 N N . ASP A 1 203 ? 19.115 -30.295 6.281 1.00 50.34 203 ASP A N 1
ATOM 1528 C CA . ASP A 1 203 ? 19.870 -31.319 5.578 1.00 50.34 203 ASP A CA 1
ATOM 1529 C C . ASP A 1 203 ? 21.087 -31.630 6.461 1.00 50.34 203 ASP A C 1
ATOM 1531 O O . ASP A 1 203 ? 21.938 -30.764 6.686 1.00 50.34 203 ASP A O 1
ATOM 1535 N N . ASP A 1 204 ? 21.110 -32.825 7.053 1.00 48.94 204 ASP A N 1
ATOM 1536 C CA . ASP A 1 204 ? 22.258 -33.338 7.798 1.00 48.94 204 ASP A CA 1
ATOM 1537 C C . ASP A 1 204 ? 23.383 -33.636 6.787 1.00 48.94 204 ASP A C 1
ATOM 1539 O O . ASP A 1 204 ? 23.573 -34.780 6.361 1.00 48.94 204 ASP A O 1
ATOM 1543 N N . SER A 1 205 ? 24.118 -32.598 6.374 1.00 47.25 205 SER A N 1
ATOM 1544 C CA . SER A 1 205 ? 25.332 -32.707 5.549 1.00 47.25 205 SER A CA 1
ATOM 1545 C C . SER A 1 205 ? 26.541 -32.067 6.218 1.00 47.25 205 SER A C 1
ATOM 1547 O O . SER A 1 205 ? 26.463 -30.849 6.503 1.00 47.25 205 SER A O 1
#